Protein AF-A0A402BG51-F1 (afdb_monomer_lite)

Secondary structure (DSSP, 8-state):
--------------------------SS-----------------PPP--------------S-SSPPPTT----HHHHHHHHHHHHHHHHHHHTT-TT----HHHHHHHHHHHHHHHHHTT---HHHHHHHHHHHHHHHHHHTT---TT--HHHHTSHHHHHHHHHHHHHHHHHHGGGS-HHHHHHHHHHHHHHHHHHHHHHHHHSS-TTS--PPSPHHHHHHHHHHHHHHT----

Radius of gyration: 32.81 Å; chains: 1; bounding box: 88×64×92 Å

Organism: NCBI:txid2014873

pLDDT: mean 70.45, std 22.73, range [30.98, 98.0]

Foldseek 3Di:
DDDDDDDDDDDDDDDDDDDDDDPDDDPDDDDDDDDDDDDPDDDDDDDDPDDDPPPPPPPCPPDDPQDQDPVDPDDPLLSLLLLQLLVLLLLLLLLLAPLNPPPLPCLLVLLVVLLVVCVVVVQDDVLSVSSNVVSNVLSVCVVVVHDHSNDDVVQSNHNVSSLVVNLVSLLVLLVSLVVDDPSSLQSSLSSSLSSLVVSLVVSQVRPDDCPPPGDDSDPSSVVSSVSSCVSSVHDDD

Sequence (237 aa):
MQNPNQGRNNNPNQNQWNPPNQYDQDPYRQGAMNNPEQDPYRQGNMPDRSAAPMGNTMQNVPTTRYTVPEGYPFTEQEWQTLLATPLQVSMAMMSVSPSGIIGVIQEAMAVGRSVQALQHQGNVTPMIGQLGQQLTQVIDDFRAGRPSPVGDIRQMMQPDVARNIALSNCQQVTNILAKVSPQDANAYKQFVYTLAYNVAAAGREGGFLGLFGGEQISPPEQNMLSEIASVLRVQRS

Structure (mmCIF, N/CA/C/O backbone):
data_AF-A0A402BG51-F1
#
_entry.id   AF-A0A402BG51-F1
#
loop_
_atom_site.group_PDB
_atom_site.id
_atom_site.type_symbol
_atom_site.label_atom_id
_atom_site.label_alt_id
_atom_site.label_comp_id
_atom_site.label_asym_id
_atom_site.label_entity_id
_atom_site.label_seq_id
_atom_site.pdbx_PDB_ins_code
_atom_site.Cartn_x
_atom_site.Cartn_y
_atom_site.Cartn_z
_atom_site.occupancy
_atom_site.B_iso_or_equiv
_atom_site.auth_seq_id
_atom_site.auth_comp_id
_atom_site.auth_asym_id
_atom_site.auth_atom_id
_atom_site.pdbx_PDB_model_num
ATOM 1 N N . MET A 1 1 ? 67.541 -32.512 -23.038 1.00 43.00 1 MET A N 1
ATOM 2 C CA . MET A 1 1 ? 67.955 -31.173 -22.564 1.00 43.00 1 MET A CA 1
ATOM 3 C C . MET A 1 1 ? 66.791 -30.657 -21.715 1.00 43.00 1 MET A C 1
ATOM 5 O O . MET A 1 1 ? 65.837 -30.165 -22.289 1.00 43.00 1 MET A O 1
ATOM 9 N N . GLN A 1 2 ? 66.592 -31.027 -20.445 1.00 37.16 2 GLN A N 1
ATOM 10 C CA . GLN A 1 2 ? 67.456 -30.995 -19.247 1.00 37.16 2 GLN A CA 1
ATOM 11 C C . GLN A 1 2 ? 67.829 -29.572 -18.771 1.00 37.16 2 GLN A C 1
ATOM 13 O O . GLN A 1 2 ? 68.489 -28.830 -19.488 1.00 37.16 2 GLN A O 1
ATOM 18 N N . ASN A 1 3 ? 67.351 -29.277 -17.550 1.00 45.31 3 ASN A N 1
ATOM 19 C CA . ASN A 1 3 ? 67.636 -28.174 -16.599 1.00 45.31 3 ASN A CA 1
ATOM 20 C C . ASN A 1 3 ? 69.147 -28.146 -16.193 1.00 45.31 3 ASN A C 1
ATOM 22 O O . ASN A 1 3 ? 69.833 -29.081 -16.611 1.00 45.31 3 ASN A O 1
ATOM 26 N N . PRO A 1 4 ? 69.705 -27.222 -15.355 1.00 53.50 4 PRO A N 1
ATOM 27 C CA . PRO A 1 4 ? 69.097 -26.418 -14.268 1.00 53.50 4 PRO A CA 1
ATOM 28 C C . PRO A 1 4 ? 69.489 -24.904 -14.338 1.00 53.50 4 PRO A C 1
ATOM 30 O O . PRO A 1 4 ? 69.773 -24.447 -15.437 1.00 53.50 4 PRO A O 1
ATOM 33 N N . ASN A 1 5 ? 69.530 -24.016 -13.318 1.00 42.94 5 ASN A N 1
ATOM 34 C CA . ASN A 1 5 ? 69.399 -23.996 -11.833 1.00 42.94 5 ASN A CA 1
ATOM 35 C C . ASN A 1 5 ? 68.788 -22.613 -11.435 1.00 42.94 5 ASN A C 1
ATOM 37 O O . ASN A 1 5 ? 69.078 -21.634 -12.112 1.00 42.94 5 ASN A O 1
ATOM 41 N N . GLN A 1 6 ? 67.826 -22.447 -10.513 1.00 42.53 6 GLN A N 1
ATOM 42 C CA . GLN A 1 6 ? 67.813 -22.554 -9.030 1.00 42.53 6 GLN A CA 1
ATOM 43 C C . GLN A 1 6 ? 68.493 -21.430 -8.213 1.00 42.53 6 GLN A C 1
ATOM 45 O O . GLN A 1 6 ? 69.678 -21.157 -8.374 1.00 42.53 6 GLN A O 1
ATOM 50 N N . GLY A 1 7 ? 67.766 -20.954 -7.186 1.00 35.41 7 GLY A N 1
ATOM 51 C CA . GLY A 1 7 ? 68.306 -20.334 -5.964 1.00 35.41 7 GLY 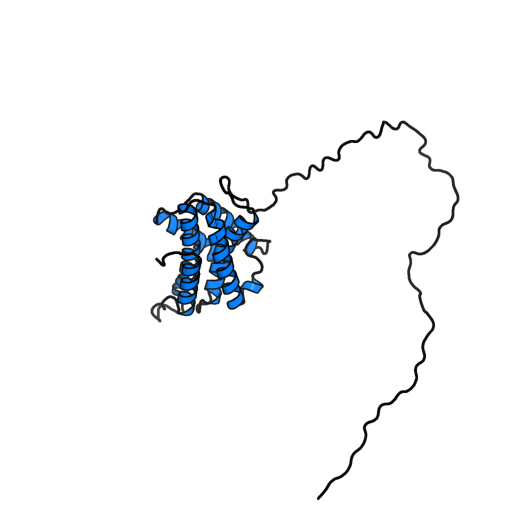A CA 1
ATOM 52 C C . GLY A 1 7 ? 67.816 -18.899 -5.696 1.00 35.41 7 GLY A C 1
ATOM 53 O O . GLY A 1 7 ? 67.885 -18.067 -6.586 1.00 35.41 7 GLY A O 1
ATOM 54 N N . ARG A 1 8 ? 67.341 -18.521 -4.498 1.00 38.25 8 ARG A N 1
ATOM 55 C CA . ARG A 1 8 ? 67.108 -19.275 -3.248 1.00 38.25 8 ARG A CA 1
ATOM 56 C C . ARG A 1 8 ? 65.929 -18.669 -2.467 1.00 38.25 8 ARG A C 1
ATOM 58 O O . ARG A 1 8 ? 65.832 -17.455 -2.343 1.00 38.25 8 ARG A O 1
ATOM 65 N N . ASN A 1 9 ? 65.107 -19.529 -1.870 1.00 42.28 9 ASN A N 1
ATOM 66 C CA . ASN A 1 9 ? 64.341 -19.201 -0.662 1.00 42.28 9 ASN A CA 1
ATOM 67 C C . ASN A 1 9 ? 65.317 -19.109 0.532 1.00 42.28 9 ASN A C 1
ATOM 69 O O . ASN A 1 9 ? 66.320 -19.824 0.508 1.00 42.28 9 ASN A O 1
ATOM 73 N N . ASN A 1 10 ? 65.041 -18.259 1.530 1.00 37.59 10 ASN A N 1
ATOM 74 C CA . ASN A 1 10 ? 65.221 -18.538 2.969 1.00 37.59 10 ASN A CA 1
ATOM 75 C C . ASN A 1 10 ? 65.021 -17.270 3.823 1.00 37.59 10 ASN A C 1
ATOM 77 O O . ASN A 1 10 ? 65.867 -16.381 3.839 1.00 37.59 10 ASN A O 1
ATOM 81 N N . ASN A 1 11 ? 63.953 -17.260 4.621 1.00 44.00 11 ASN A N 1
ATOM 82 C CA . ASN A 1 11 ? 63.872 -16.514 5.879 1.00 44.00 11 ASN A CA 1
ATOM 83 C C . ASN A 1 11 ? 64.205 -17.495 7.018 1.00 44.00 11 ASN A C 1
ATOM 85 O O . ASN A 1 11 ? 63.612 -18.577 7.058 1.00 44.00 11 ASN A O 1
ATOM 89 N N . PRO A 1 12 ? 65.154 -17.165 7.907 1.00 40.69 12 PRO A N 1
ATOM 90 C CA . PRO A 1 12 ? 64.821 -17.291 9.328 1.00 40.69 12 PRO A CA 1
ATOM 91 C C . PRO A 1 12 ? 65.424 -16.189 10.225 1.00 40.69 12 PRO A C 1
ATOM 93 O O . PRO A 1 12 ? 66.598 -15.855 10.110 1.00 40.69 12 PRO A O 1
ATOM 96 N N . ASN A 1 13 ? 64.616 -15.731 11.189 1.00 40.25 13 ASN A N 1
ATOM 97 C CA . ASN A 1 13 ? 64.980 -15.143 12.491 1.00 40.25 13 ASN A CA 1
ATOM 98 C C . ASN A 1 13 ? 66.315 -14.379 12.615 1.00 40.25 13 ASN A C 1
ATOM 100 O O . ASN A 1 13 ? 67.368 -14.985 12.813 1.00 40.25 13 ASN A O 1
ATOM 104 N N . GLN A 1 14 ? 66.228 -13.051 12.764 1.00 44.06 14 GLN A N 1
ATOM 105 C CA . GLN A 1 14 ? 67.203 -12.293 13.556 1.00 44.06 14 GLN A CA 1
ATOM 106 C C . GLN A 1 14 ? 66.515 -11.409 14.611 1.00 44.06 14 GLN A C 1
ATOM 108 O O . GLN A 1 14 ? 66.010 -10.333 14.322 1.00 44.06 14 GLN A O 1
ATOM 113 N N . ASN A 1 15 ? 66.576 -11.922 15.842 1.00 41.19 15 ASN A N 1
ATOM 114 C CA . ASN A 1 15 ? 66.676 -11.234 17.134 1.00 41.19 15 ASN A CA 1
ATOM 115 C C . ASN A 1 15 ? 65.540 -10.313 17.625 1.00 41.19 15 ASN A C 1
ATOM 117 O O . ASN A 1 15 ? 65.330 -9.193 17.173 1.00 41.19 15 ASN A O 1
ATOM 121 N N . GLN A 1 16 ? 64.903 -10.790 18.697 1.00 37.88 16 GLN A N 1
ATOM 122 C CA . GLN A 1 16 ? 64.031 -10.045 19.605 1.00 37.88 16 GLN A CA 1
ATOM 123 C C . GLN A 1 16 ? 64.856 -9.163 20.562 1.00 37.88 16 GLN A C 1
ATOM 125 O O . GLN A 1 16 ? 65.834 -9.648 21.133 1.00 37.88 16 GLN A O 1
ATOM 130 N N . TRP A 1 17 ? 64.405 -7.935 20.839 1.00 32.53 17 TRP A N 1
ATOM 131 C CA . TRP A 1 17 ? 64.682 -7.234 22.105 1.00 32.53 17 TRP A CA 1
ATOM 132 C C . TRP A 1 17 ? 63.627 -6.147 22.378 1.00 32.53 17 TRP A C 1
ATOM 134 O O . TRP A 1 17 ? 63.279 -5.402 21.466 1.00 32.53 17 TRP A O 1
ATOM 144 N N . ASN A 1 18 ? 63.098 -6.075 23.606 1.00 39.97 18 ASN A N 1
ATOM 145 C CA . ASN A 1 18 ? 62.074 -5.115 24.063 1.00 39.97 18 ASN A CA 1
ATOM 146 C C . ASN A 1 18 ? 61.895 -5.245 25.599 1.00 39.97 18 ASN A C 1
ATOM 148 O O . ASN A 1 18 ? 62.019 -6.378 26.073 1.00 39.97 18 ASN A O 1
ATOM 152 N N . PRO A 1 19 ? 61.450 -4.232 26.380 1.00 48.28 19 PRO A N 1
ATOM 153 C CA . PRO A 1 19 ? 61.574 -2.767 26.293 1.00 48.28 19 PRO A CA 1
ATOM 154 C C . PRO A 1 19 ? 62.360 -2.201 27.521 1.00 48.28 19 PRO A C 1
ATOM 156 O O . PRO A 1 19 ? 63.070 -2.951 28.193 1.00 48.28 19 PRO A O 1
ATOM 159 N N . PRO A 1 20 ? 62.233 -0.901 27.871 1.00 33.41 20 PRO A N 1
ATOM 160 C CA . PRO A 1 20 ? 61.284 -0.585 28.955 1.00 33.41 20 PRO A CA 1
ATOM 161 C C . PRO A 1 20 ? 60.383 0.650 28.717 1.00 33.41 20 PRO A C 1
ATOM 163 O O . PRO A 1 20 ? 60.649 1.491 27.866 1.00 33.41 20 PRO A O 1
ATOM 166 N N . ASN A 1 21 ? 59.304 0.717 29.508 1.00 38.47 21 ASN A N 1
ATOM 167 C CA . ASN A 1 21 ? 58.215 1.707 29.514 1.00 38.47 21 ASN A CA 1
ATOM 168 C C . ASN A 1 21 ? 58.576 3.166 29.167 1.00 38.47 21 ASN A C 1
ATOM 170 O O . ASN A 1 21 ? 59.428 3.771 29.813 1.00 38.47 21 ASN A O 1
ATOM 174 N N . GLN A 1 22 ? 57.736 3.777 28.326 1.00 36.66 22 GLN A N 1
ATOM 175 C CA . GLN A 1 22 ? 57.432 5.212 28.366 1.00 36.66 22 GLN A CA 1
ATOM 176 C C . GLN A 1 22 ? 55.912 5.403 28.476 1.00 36.66 22 GLN A C 1
ATOM 178 O O . GLN A 1 22 ? 55.203 5.499 27.478 1.00 36.66 22 GLN A O 1
ATOM 183 N N . TYR A 1 23 ? 55.415 5.427 29.715 1.00 37.84 23 TYR A N 1
ATOM 184 C CA . TYR A 1 23 ? 54.135 6.056 30.037 1.00 37.84 23 TYR A CA 1
ATOM 185 C C . TYR A 1 23 ? 54.437 7.505 30.413 1.00 37.84 23 TYR A C 1
ATOM 187 O O . TYR A 1 23 ? 54.841 7.747 31.544 1.00 37.84 23 TYR A O 1
ATOM 195 N N . ASP A 1 24 ? 54.263 8.442 29.482 1.00 39.12 24 ASP A N 1
ATOM 196 C CA . ASP A 1 24 ? 54.327 9.876 29.787 1.00 39.12 24 ASP A CA 1
ATOM 197 C C . ASP A 1 24 ? 53.504 10.700 28.786 1.00 39.12 24 ASP A C 1
ATOM 199 O O . ASP A 1 24 ? 53.995 11.110 27.731 1.00 39.12 24 ASP A O 1
ATOM 203 N N . GLN A 1 25 ? 52.225 10.903 29.128 1.00 35.47 25 GLN A N 1
ATOM 204 C CA . GLN A 1 25 ? 51.484 12.175 29.038 1.00 35.47 25 GLN A CA 1
ATOM 205 C C . GLN A 1 25 ? 49.994 11.926 29.305 1.00 35.47 25 GLN A C 1
ATOM 207 O O . GLN A 1 25 ? 49.220 11.646 28.394 1.00 35.47 25 GLN A O 1
ATOM 212 N N . ASP A 1 26 ? 49.596 12.049 30.572 1.00 40.84 26 ASP A N 1
ATOM 213 C CA . ASP A 1 26 ? 48.197 11.974 31.003 1.00 40.84 26 ASP A CA 1
ATOM 214 C C . ASP A 1 26 ? 47.926 13.133 31.992 1.00 40.84 26 ASP A C 1
ATOM 216 O O . ASP A 1 26 ? 48.293 13.043 33.167 1.00 40.84 26 ASP A O 1
ATOM 220 N N . PRO A 1 27 ? 47.394 14.287 31.536 1.00 40.78 27 PRO A N 1
ATOM 221 C CA . PRO A 1 27 ? 47.501 15.565 32.257 1.00 40.78 27 PRO A CA 1
ATOM 222 C C . PRO A 1 27 ? 46.519 15.760 33.433 1.00 40.78 27 PRO A C 1
ATOM 224 O O . PRO A 1 27 ? 46.323 16.890 33.879 1.00 40.78 27 PRO A O 1
ATOM 227 N N . TYR A 1 28 ? 45.903 14.693 33.961 1.00 39.12 28 TYR A N 1
ATOM 228 C CA . TYR A 1 28 ? 44.846 14.773 34.988 1.00 39.12 28 TYR A CA 1
ATOM 229 C C . TYR A 1 28 ? 45.061 13.856 36.213 1.00 39.12 28 TYR A C 1
ATOM 231 O O . TYR A 1 28 ? 44.124 13.274 36.762 1.00 39.12 28 TYR A O 1
ATOM 239 N N . ARG A 1 29 ? 46.309 13.753 36.688 1.00 34.34 29 ARG A N 1
ATOM 240 C CA . ARG A 1 29 ? 46.721 13.075 37.937 1.00 34.34 29 ARG A CA 1
ATOM 241 C C . ARG A 1 29 ? 47.992 13.764 38.472 1.00 34.34 29 ARG A C 1
ATOM 243 O O . ARG A 1 29 ? 48.894 13.988 37.684 1.00 34.34 29 ARG A O 1
ATOM 250 N N . GLN A 1 30 ? 48.177 14.125 39.747 1.00 33.81 30 GLN A N 1
ATOM 251 C CA . GLN A 1 30 ? 47.421 13.976 41.008 1.00 33.81 30 GLN A CA 1
ATOM 252 C C . GLN A 1 30 ? 47.647 15.231 41.885 1.00 33.81 30 GLN A C 1
ATOM 254 O O . GLN A 1 30 ? 48.572 15.993 41.621 1.00 33.81 30 GLN A O 1
ATOM 259 N N . GLY A 1 31 ? 46.880 15.421 42.970 1.00 34.19 31 GLY A N 1
ATOM 260 C CA . GLY A 1 31 ? 47.170 16.506 43.923 1.00 34.19 31 GLY A CA 1
ATOM 261 C C . GLY A 1 31 ? 46.145 16.726 45.036 1.00 34.19 31 GLY A C 1
ATOM 262 O O . GLY A 1 31 ? 45.677 17.843 45.216 1.00 34.19 31 GLY A O 1
ATOM 263 N N . ALA A 1 32 ? 45.770 15.685 45.784 1.00 36.81 32 ALA A N 1
ATOM 264 C CA . ALA A 1 32 ? 44.994 15.873 47.012 1.00 36.81 32 ALA A CA 1
ATOM 265 C C . ALA A 1 32 ? 45.937 16.139 48.197 1.00 36.81 32 ALA A C 1
ATOM 267 O O . ALA A 1 32 ? 46.812 15.309 48.424 1.00 36.81 32 ALA A O 1
ATOM 268 N N . MET A 1 33 ? 45.728 17.224 48.962 1.00 33.72 33 MET A N 1
ATOM 269 C CA . MET A 1 33 ? 45.969 17.294 50.420 1.00 33.72 33 MET A CA 1
ATOM 270 C C . MET A 1 33 ? 45.535 18.642 51.039 1.00 33.72 33 MET A C 1
ATOM 272 O O . MET A 1 33 ? 46.104 19.690 50.763 1.00 33.72 33 MET A O 1
ATOM 276 N N . ASN A 1 34 ? 44.520 18.552 51.901 1.00 36.28 34 ASN A N 1
ATOM 277 C CA . ASN A 1 34 ? 44.124 19.399 53.038 1.00 36.28 34 ASN A CA 1
ATOM 278 C C . ASN A 1 34 ? 44.936 20.674 53.380 1.00 36.28 34 ASN A C 1
ATOM 280 O O . ASN A 1 34 ? 46.093 20.578 53.782 1.00 36.28 34 ASN A O 1
ATOM 284 N N . ASN A 1 35 ? 44.238 21.812 53.503 1.00 37.75 35 ASN A N 1
ATOM 285 C CA . ASN A 1 35 ? 44.106 22.525 54.789 1.00 37.75 35 ASN A CA 1
ATOM 286 C C . ASN A 1 35 ? 42.822 23.407 54.792 1.00 37.75 35 ASN A C 1
ATOM 288 O O . ASN A 1 35 ? 42.213 23.548 53.730 1.00 37.75 35 ASN A O 1
ATOM 292 N N . PRO A 1 36 ? 42.340 23.907 55.951 1.00 43.75 36 PRO A N 1
ATOM 293 C CA . PRO A 1 36 ? 40.953 24.353 56.115 1.00 43.75 36 PRO A CA 1
ATOM 294 C C . PRO A 1 36 ? 40.768 25.884 56.087 1.00 43.75 36 PRO A C 1
ATOM 296 O O . PRO A 1 36 ? 41.707 26.636 55.857 1.00 43.75 36 PRO A O 1
ATOM 299 N N . GLU A 1 37 ? 39.540 26.293 56.429 1.00 30.98 37 GLU A N 1
ATOM 300 C CA . GLU A 1 37 ? 39.088 27.645 56.799 1.00 30.98 37 GLU A CA 1
ATOM 301 C C . GLU A 1 37 ? 38.687 28.609 55.664 1.00 30.98 37 GLU A C 1
ATOM 303 O O . GLU A 1 37 ? 39.451 28.911 54.756 1.00 30.98 37 GLU A O 1
ATOM 308 N N . GLN A 1 38 ? 37.489 29.186 55.867 1.00 35.28 38 GLN A N 1
ATOM 309 C CA . GLN A 1 38 ? 36.895 30.386 55.243 1.00 35.28 38 GLN A CA 1
ATOM 310 C C . GLN A 1 38 ? 35.938 30.185 54.050 1.00 35.28 38 GLN A C 1
ATOM 312 O O . GLN A 1 38 ? 36.158 30.699 52.958 1.00 35.28 38 GLN A O 1
ATOM 317 N N . ASP A 1 39 ? 34.784 29.558 54.319 1.00 38.69 39 ASP A N 1
ATOM 318 C CA . ASP A 1 39 ? 33.547 29.785 53.552 1.00 38.69 39 ASP A CA 1
ATOM 319 C C . ASP A 1 39 ? 32.640 30.772 54.335 1.00 38.69 39 ASP A C 1
ATOM 321 O O . ASP A 1 39 ? 32.251 30.465 55.470 1.00 38.69 39 ASP A O 1
ATOM 325 N N . PRO A 1 40 ? 32.351 31.985 53.818 1.00 39.34 40 PRO A N 1
ATOM 326 C CA . PRO A 1 40 ? 31.752 33.069 54.603 1.00 39.34 40 PRO A CA 1
ATOM 327 C C . PRO A 1 40 ? 30.214 33.036 54.737 1.00 39.34 40 PRO A C 1
ATOM 329 O O . PRO A 1 40 ? 29.646 33.961 55.322 1.00 39.34 40 PRO A O 1
ATOM 332 N N . TYR A 1 41 ? 29.512 32.004 54.253 1.00 38.34 41 TYR A N 1
ATOM 333 C CA . TYR A 1 41 ? 28.037 31.964 54.262 1.00 38.34 41 TYR A CA 1
ATOM 334 C C . TYR A 1 41 ? 27.441 31.153 55.422 1.00 38.34 41 TYR A C 1
ATOM 336 O O . TYR A 1 41 ? 26.927 30.042 55.284 1.00 38.34 41 TYR A O 1
ATOM 344 N N . ARG A 1 42 ? 27.481 31.761 56.610 1.00 37.41 42 ARG A N 1
ATOM 345 C CA . ARG A 1 42 ? 26.959 31.202 57.864 1.00 37.41 42 ARG A CA 1
ATOM 346 C C . ARG A 1 42 ? 25.429 31.360 57.999 1.00 37.41 42 ARG A C 1
ATOM 348 O O . ARG A 1 42 ? 24.944 32.474 58.115 1.00 37.41 42 ARG A O 1
ATOM 355 N N . GLN A 1 43 ? 24.738 30.223 58.151 1.00 33.28 43 GLN A N 1
ATOM 356 C CA . GLN A 1 43 ? 23.465 29.998 58.881 1.00 33.28 43 GLN A CA 1
ATOM 357 C C . GLN A 1 43 ? 22.197 30.804 58.506 1.00 33.28 43 GLN A C 1
ATOM 359 O O . GLN A 1 43 ? 22.107 32.007 58.723 1.00 33.28 43 GLN A O 1
ATOM 364 N N . GLY A 1 44 ? 21.122 30.080 58.154 1.00 31.14 44 GLY A N 1
ATOM 365 C CA . GLY A 1 44 ? 19.745 30.597 58.192 1.00 31.14 44 GLY A CA 1
ATOM 366 C C . GLY A 1 44 ? 18.693 29.630 57.628 1.00 31.14 44 GLY A C 1
ATOM 367 O O . GLY A 1 44 ? 18.542 29.549 56.420 1.00 31.14 44 GLY A O 1
ATOM 368 N N . ASN A 1 45 ? 17.961 28.935 58.510 1.00 38.00 45 ASN A N 1
ATOM 369 C CA . ASN A 1 45 ? 16.731 28.151 58.269 1.00 38.00 45 ASN A CA 1
ATOM 370 C C . ASN A 1 45 ? 16.670 27.189 57.057 1.00 38.00 45 ASN A C 1
ATOM 372 O O . ASN A 1 45 ? 16.346 27.580 55.939 1.00 38.00 45 ASN A O 1
ATOM 376 N N . MET A 1 46 ? 16.773 25.883 57.332 1.00 36.91 46 MET A N 1
ATOM 377 C CA . MET A 1 46 ? 16.200 24.843 56.466 1.00 36.91 46 MET A CA 1
ATOM 378 C C . MET A 1 46 ? 14.730 24.592 56.851 1.00 36.91 46 MET A C 1
ATOM 380 O O . MET A 1 46 ? 14.487 24.186 57.989 1.00 36.91 46 MET A O 1
ATOM 384 N N . PRO A 1 47 ? 13.751 24.771 55.947 1.00 39.44 47 PRO A N 1
ATOM 385 C CA . PRO A 1 47 ? 12.470 24.086 56.049 1.00 39.44 47 PRO A CA 1
ATOM 386 C C . PRO A 1 47 ? 12.601 22.621 55.592 1.00 39.44 47 PRO A C 1
ATOM 388 O O . PRO A 1 47 ? 13.495 22.263 54.822 1.00 39.44 47 PRO A O 1
ATOM 391 N N . ASP A 1 48 ? 11.703 21.785 56.106 1.00 38.06 48 ASP A N 1
ATOM 392 C CA . ASP A 1 48 ? 11.671 20.327 55.956 1.00 38.06 48 ASP A CA 1
ATOM 393 C C . ASP A 1 48 ? 11.744 19.828 54.493 1.00 38.06 48 ASP A C 1
ATOM 395 O O . ASP A 1 48 ? 11.080 20.354 53.599 1.00 38.06 48 ASP A O 1
ATOM 399 N N . ARG A 1 49 ? 12.525 18.763 54.251 1.00 39.22 49 ARG A N 1
ATOM 400 C CA . ARG A 1 49 ? 12.608 18.055 52.958 1.00 39.22 49 ARG A CA 1
ATOM 401 C C . ARG A 1 49 ? 11.582 16.916 52.891 1.00 39.22 49 ARG A C 1
ATOM 403 O O . ARG A 1 49 ? 11.922 15.768 52.602 1.00 39.22 49 ARG A O 1
ATOM 410 N N . SER A 1 50 ? 10.309 17.241 53.086 1.00 39.25 50 SER A N 1
ATOM 411 C CA . SER A 1 50 ? 9.193 16.331 52.822 1.00 39.25 50 SER A CA 1
ATOM 412 C C . SER A 1 50 ? 8.771 16.396 51.345 1.00 39.25 50 SER A C 1
ATOM 414 O O . SER A 1 50 ? 8.014 17.258 50.917 1.00 39.25 50 SER A O 1
ATOM 416 N N . ALA A 1 51 ? 9.323 15.463 50.561 1.00 43.59 51 ALA A N 1
ATOM 417 C CA . ALA A 1 51 ? 8.862 14.980 49.251 1.00 43.59 51 ALA A CA 1
ATOM 418 C C . ALA A 1 51 ? 7.928 15.896 48.417 1.00 43.59 51 ALA A C 1
ATOM 420 O O . ALA A 1 51 ? 6.720 15.671 48.340 1.00 43.59 51 ALA A O 1
ATOM 421 N N . ALA A 1 52 ? 8.507 16.825 47.649 1.00 35.81 52 ALA A N 1
ATOM 422 C CA . ALA A 1 52 ? 7.848 17.292 46.430 1.00 35.81 52 ALA A CA 1
ATOM 423 C C . ALA A 1 52 ? 7.909 16.162 45.381 1.00 35.81 52 ALA A C 1
ATOM 425 O O . ALA A 1 52 ? 9.017 15.717 45.057 1.00 35.81 52 ALA A O 1
ATOM 426 N N . PRO A 1 53 ? 6.781 15.677 44.827 1.00 40.59 53 PRO A N 1
ATOM 427 C CA . PRO A 1 53 ? 6.845 14.753 43.709 1.00 40.59 53 PRO A CA 1
ATOM 428 C C . PRO A 1 53 ? 7.443 15.498 42.516 1.00 40.59 53 PRO A C 1
ATOM 430 O O . PRO A 1 53 ? 6.889 16.500 42.060 1.00 40.59 53 PRO A O 1
ATOM 433 N N . MET A 1 54 ? 8.555 14.988 41.981 1.00 37.56 54 MET A N 1
ATOM 434 C CA . MET A 1 54 ? 9.007 15.341 40.636 1.00 37.56 54 MET A CA 1
ATOM 435 C C . MET A 1 54 ? 8.004 14.767 39.635 1.00 37.56 54 MET A C 1
ATOM 437 O O . MET A 1 54 ? 8.226 13.733 39.007 1.00 37.56 54 MET A O 1
ATOM 441 N N . GLY A 1 55 ? 6.864 15.445 39.516 1.00 36.59 55 GLY A N 1
ATOM 442 C CA . GLY A 1 55 ? 5.960 15.287 38.401 1.00 36.59 55 GLY A CA 1
ATOM 443 C C . GLY A 1 55 ? 6.705 15.714 37.150 1.00 36.59 55 GLY A C 1
ATOM 444 O O . GLY A 1 55 ? 6.704 16.896 36.806 1.00 36.59 55 GLY A O 1
ATOM 445 N N . ASN A 1 56 ? 7.328 14.741 36.482 1.00 39.94 56 ASN A N 1
ATOM 446 C CA . ASN A 1 56 ? 7.725 14.846 35.089 1.00 39.94 56 ASN A CA 1
ATOM 447 C C . ASN A 1 56 ? 6.452 15.089 34.276 1.00 39.94 56 ASN A C 1
ATOM 449 O O . ASN A 1 56 ? 5.892 14.189 33.655 1.00 39.94 56 ASN A O 1
ATOM 453 N N . THR A 1 57 ? 6.028 16.349 34.237 1.00 44.06 57 THR A N 1
ATOM 454 C CA . THR A 1 57 ? 5.333 16.903 33.088 1.00 44.06 57 THR A CA 1
ATOM 455 C C . THR A 1 57 ? 6.352 16.972 31.957 1.00 44.06 57 THR A C 1
ATOM 457 O O . THR A 1 57 ? 6.786 18.036 31.521 1.00 44.06 57 THR A O 1
ATOM 460 N N . MET A 1 58 ? 6.705 15.786 31.444 1.00 40.12 58 MET A N 1
ATOM 461 C CA . MET A 1 58 ? 6.894 15.649 30.013 1.00 40.12 58 MET A CA 1
ATOM 462 C C . MET A 1 58 ? 5.612 16.213 29.416 1.00 40.12 58 MET A C 1
ATOM 464 O O . MET A 1 58 ? 4.549 15.598 29.480 1.00 40.12 58 MET A O 1
ATOM 468 N N . GLN A 1 59 ? 5.697 17.453 28.949 1.00 39.06 59 GLN A N 1
ATOM 469 C CA . GLN A 1 59 ? 4.676 18.020 28.094 1.00 39.06 59 GLN A CA 1
ATOM 470 C C . GLN A 1 59 ? 4.475 16.995 26.981 1.00 39.06 59 GLN A C 1
ATOM 472 O O . GLN A 1 59 ? 5.465 16.532 26.408 1.00 39.06 59 GLN A O 1
ATOM 477 N N . ASN A 1 60 ? 3.224 16.606 26.724 1.00 42.19 60 ASN A N 1
ATOM 478 C CA . ASN A 1 60 ? 2.880 15.732 25.608 1.00 42.19 60 ASN A CA 1
ATOM 479 C C . ASN A 1 60 ? 3.206 16.469 24.302 1.00 42.19 60 ASN A C 1
ATOM 481 O O . ASN A 1 60 ? 2.333 17.036 23.648 1.00 42.19 60 ASN A O 1
ATOM 485 N N . VAL A 1 61 ? 4.486 16.465 23.930 1.00 41.97 61 VAL A N 1
ATOM 486 C CA . VAL A 1 61 ? 4.929 16.631 22.555 1.00 41.97 61 VAL A CA 1
ATOM 487 C C . VAL A 1 61 ? 4.253 15.489 21.801 1.00 41.97 61 VAL A C 1
ATOM 489 O O . VAL A 1 61 ? 4.483 14.336 22.181 1.00 41.97 61 VAL A O 1
ATOM 492 N N . PRO A 1 62 ? 3.401 15.762 20.794 1.00 43.25 62 PRO A N 1
ATOM 493 C CA . PRO A 1 62 ? 2.658 14.717 20.104 1.00 43.25 62 PRO A CA 1
ATOM 494 C C . PRO A 1 62 ? 3.618 13.662 19.557 1.00 43.25 62 PRO A C 1
ATOM 496 O O . PRO A 1 62 ? 4.393 13.912 18.630 1.00 43.25 62 PRO A O 1
ATOM 499 N N . THR A 1 63 ? 3.624 12.497 20.200 1.00 45.62 63 THR A N 1
ATOM 500 C CA . THR A 1 63 ? 4.495 11.396 19.813 1.00 45.62 63 THR A CA 1
ATOM 501 C C . THR A 1 63 ? 3.859 10.752 18.587 1.00 45.62 63 THR A C 1
ATOM 503 O O . THR A 1 63 ? 2.700 10.359 18.628 1.00 45.62 63 THR A O 1
ATOM 506 N N . THR A 1 64 ? 4.621 10.695 17.492 1.00 58.19 64 THR A N 1
ATOM 507 C CA . THR A 1 64 ? 4.189 10.413 16.106 1.00 58.19 64 THR A CA 1
ATOM 508 C C . THR A 1 64 ? 3.427 11.546 15.391 1.00 58.19 64 THR A C 1
ATOM 510 O O . THR A 1 64 ? 2.380 12.023 15.813 1.00 58.19 64 THR A O 1
ATOM 513 N N . ARG A 1 65 ? 3.952 11.939 14.216 1.00 74.25 65 ARG A N 1
ATOM 514 C CA . ARG A 1 65 ? 3.297 12.839 13.239 1.00 74.25 65 ARG A CA 1
ATOM 515 C C . ARG A 1 65 ? 2.130 12.178 12.486 1.00 74.25 65 ARG A C 1
ATOM 517 O O . ARG A 1 65 ? 1.476 12.834 11.684 1.00 74.25 65 ARG A O 1
ATOM 524 N N . TYR A 1 66 ? 1.926 10.882 12.706 1.00 88.75 66 TYR A N 1
ATOM 525 C CA . TYR A 1 66 ? 1.021 10.012 11.963 1.00 88.75 66 TYR A CA 1
ATOM 526 C C . TYR A 1 66 ? 0.094 9.328 12.963 1.00 88.75 66 TYR A C 1
ATOM 528 O O . TYR A 1 66 ? 0.396 8.249 13.470 1.00 88.75 66 TYR A O 1
ATOM 536 N N . THR A 1 67 ? -0.995 10.004 13.312 1.00 91.56 67 THR A N 1
ATOM 537 C CA . THR A 1 67 ? -1.892 9.587 14.393 1.00 91.56 67 THR A CA 1
ATOM 538 C C . THR A 1 67 ? -2.923 8.583 13.884 1.00 91.56 67 THR A C 1
ATOM 540 O O . THR A 1 67 ? -3.535 8.803 12.836 1.00 91.56 67 THR A O 1
ATOM 543 N N . VAL A 1 68 ? -3.161 7.503 14.633 1.00 93.50 68 VAL A N 1
ATOM 544 C CA . VAL A 1 68 ? -4.278 6.584 14.357 1.00 93.50 68 VAL A CA 1
ATOM 545 C C . VAL A 1 68 ? -5.590 7.382 14.392 1.00 93.50 68 VAL A C 1
ATOM 547 O O . VAL A 1 68 ? -5.822 8.082 15.379 1.00 93.50 68 VAL A O 1
ATOM 550 N N . PRO A 1 69 ? -6.458 7.323 13.365 1.00 91.50 69 PRO A N 1
ATOM 551 C CA . PRO A 1 69 ? -7.701 8.081 13.396 1.00 91.50 69 PRO A CA 1
ATOM 552 C C . PRO A 1 69 ? -8.667 7.533 14.456 1.00 91.50 69 PRO A C 1
ATOM 554 O O . PRO A 1 69 ? -8.756 6.320 14.660 1.00 91.50 69 PRO A O 1
ATOM 557 N N . GLU A 1 70 ? -9.420 8.418 15.114 1.00 89.81 70 GLU A N 1
ATOM 558 C CA . GLU A 1 70 ? -10.431 8.023 16.104 1.00 89.81 70 GLU A CA 1
ATOM 559 C C . GLU A 1 70 ? -11.470 7.056 15.499 1.00 89.81 70 GLU A C 1
ATOM 561 O O . GLU A 1 70 ? -11.860 7.186 14.338 1.00 89.81 70 GLU A O 1
ATOM 566 N N . GLY A 1 71 ? -11.898 6.056 16.279 1.00 89.44 71 GLY A N 1
ATOM 567 C CA . GLY A 1 71 ? -12.737 4.936 15.809 1.00 89.44 71 GLY A CA 1
ATOM 568 C C . GLY A 1 71 ? -11.954 3.743 15.222 1.00 89.44 71 GLY A C 1
ATOM 569 O O . GLY A 1 71 ? -12.504 2.653 15.098 1.00 89.44 71 GLY A O 1
ATOM 570 N N . TYR A 1 72 ? -10.664 3.947 14.945 1.00 94.44 72 TYR A N 1
ATOM 571 C CA . TYR A 1 72 ? -9.580 3.013 14.607 1.00 94.44 72 TYR A CA 1
ATOM 572 C C . TYR A 1 72 ? -9.127 1.968 15.653 1.00 94.44 72 TYR A C 1
ATOM 574 O O . TYR A 1 72 ? -8.411 2.392 16.558 1.00 94.44 72 TYR A O 1
ATOM 582 N N . PRO A 1 73 ? -9.362 0.637 15.576 1.00 95.50 73 PRO A N 1
ATOM 583 C CA . PRO A 1 73 ? -8.741 -0.322 16.512 1.00 95.50 73 PRO A CA 1
ATOM 584 C C . PRO A 1 73 ? -7.284 -0.701 16.145 1.00 95.50 73 PRO A C 1
ATOM 586 O O . PRO A 1 73 ? -6.862 -1.846 16.335 1.00 95.50 73 PRO A O 1
ATOM 589 N N . PHE A 1 74 ? -6.512 0.236 15.585 1.00 96.31 74 PHE A N 1
ATOM 590 C CA . PHE A 1 74 ? -5.118 0.021 15.173 1.00 96.31 74 PHE A CA 1
ATOM 591 C C . PHE A 1 74 ? -4.128 0.497 16.238 1.00 96.31 74 PHE A C 1
ATOM 593 O O . PHE A 1 74 ? -4.387 1.465 16.950 1.00 96.31 74 PHE A O 1
ATOM 600 N N . THR A 1 75 ? -2.954 -0.133 16.301 1.00 95.81 75 THR A N 1
ATOM 601 C CA . THR A 1 75 ? -1.791 0.476 16.967 1.00 95.81 75 THR A CA 1
ATOM 602 C C . THR A 1 75 ? -1.105 1.496 16.051 1.00 95.81 75 THR A C 1
ATOM 604 O O . THR A 1 75 ? -1.315 1.507 14.836 1.00 95.81 75 THR A O 1
ATOM 607 N N . GLU A 1 76 ? -0.223 2.329 16.610 1.00 93.62 76 GLU A N 1
ATOM 608 C CA . GLU A 1 76 ? 0.600 3.260 15.824 1.00 93.62 76 GLU A CA 1
ATOM 609 C C . GLU A 1 76 ? 1.448 2.537 14.763 1.00 93.62 76 GLU A C 1
ATOM 611 O O . GLU A 1 76 ? 1.552 3.005 13.632 1.00 93.62 76 GLU A O 1
ATOM 616 N N . GLN A 1 77 ? 2.027 1.377 15.094 1.00 93.31 77 GLN A N 1
ATOM 617 C CA . GLN A 1 77 ? 2.857 0.591 14.171 1.00 93.31 77 GLN A CA 1
ATOM 618 C C . GLN A 1 77 ? 2.020 -0.014 13.035 1.00 93.31 77 GLN A C 1
ATOM 620 O O . GLN A 1 77 ? 2.450 -0.042 11.880 1.00 93.31 77 GLN A O 1
ATOM 625 N N . GLU A 1 78 ? 0.802 -0.462 13.339 1.00 96.12 78 GLU A N 1
ATOM 626 C CA . GLU A 1 78 ? -0.138 -0.967 12.338 1.00 96.12 78 GLU A CA 1
ATOM 627 C C . GLU A 1 78 ? -0.594 0.150 11.394 1.00 96.12 78 GLU A C 1
ATOM 629 O O . GLU A 1 78 ? -0.606 -0.036 10.177 1.00 96.12 78 GLU A O 1
ATOM 634 N N . TRP A 1 79 ? -0.883 1.339 11.928 1.00 95.94 79 TRP A N 1
ATOM 635 C CA . TRP A 1 79 ? -1.225 2.512 11.125 1.00 95.94 79 TRP A CA 1
ATOM 636 C C . TRP A 1 79 ? -0.056 2.999 10.259 1.00 95.94 79 TRP A C 1
ATOM 638 O O . TRP A 1 79 ? -0.244 3.282 9.077 1.00 95.94 79 TRP A O 1
ATOM 648 N N . GLN A 1 80 ? 1.172 3.004 10.784 1.00 94.19 80 GLN A N 1
ATOM 649 C CA . GLN A 1 80 ? 2.371 3.278 9.986 1.00 94.19 80 GLN A CA 1
ATOM 650 C C . GLN A 1 80 ? 2.562 2.247 8.864 1.00 94.19 80 GLN A C 1
ATOM 652 O O . GLN A 1 80 ? 2.899 2.626 7.746 1.00 94.19 80 GLN A O 1
ATOM 657 N N . THR A 1 81 ? 2.263 0.968 9.110 1.00 95.44 81 THR A N 1
ATOM 658 C CA . THR A 1 81 ? 2.290 -0.081 8.072 1.00 95.44 81 THR A CA 1
ATOM 659 C C . THR A 1 81 ? 1.231 0.176 6.991 1.00 95.44 81 THR A C 1
ATOM 661 O O . THR A 1 81 ? 1.526 0.082 5.796 1.00 95.44 81 THR A O 1
ATOM 664 N N . LEU A 1 82 ? 0.018 0.583 7.386 1.00 96.62 82 LEU A N 1
ATOM 665 C CA . LEU A 1 82 ? -1.053 0.986 6.467 1.00 96.62 82 LEU A CA 1
ATOM 666 C C . LEU A 1 82 ? -0.700 2.253 5.660 1.00 96.62 82 LEU A C 1
ATOM 668 O O . LEU A 1 82 ? -1.116 2.373 4.508 1.00 96.62 82 LEU A O 1
ATOM 672 N N . LEU A 1 83 ? 0.087 3.174 6.217 1.00 94.12 83 LEU A N 1
ATOM 673 C CA . LEU A 1 83 ? 0.595 4.357 5.514 1.00 94.12 83 LEU A CA 1
ATOM 674 C C . LEU A 1 83 ? 1.772 4.055 4.574 1.00 94.12 83 LEU A C 1
ATOM 676 O O . LEU A 1 83 ? 1.882 4.669 3.517 1.00 94.12 83 LEU A O 1
ATOM 680 N N . ALA A 1 84 ? 2.654 3.124 4.938 1.00 92.25 84 ALA A N 1
ATOM 681 C CA . ALA A 1 84 ? 3.852 2.800 4.166 1.00 92.25 84 ALA A CA 1
ATOM 682 C C . ALA A 1 84 ? 3.552 1.933 2.931 1.00 92.25 84 ALA A C 1
ATOM 684 O O . ALA A 1 84 ? 4.071 2.190 1.841 1.00 92.25 84 ALA A O 1
ATOM 685 N N . THR A 1 85 ? 2.681 0.930 3.094 1.00 94.94 85 THR A N 1
ATOM 686 C CA . THR A 1 85 ? 2.403 -0.101 2.077 1.00 94.94 85 THR A CA 1
ATOM 687 C C . THR A 1 85 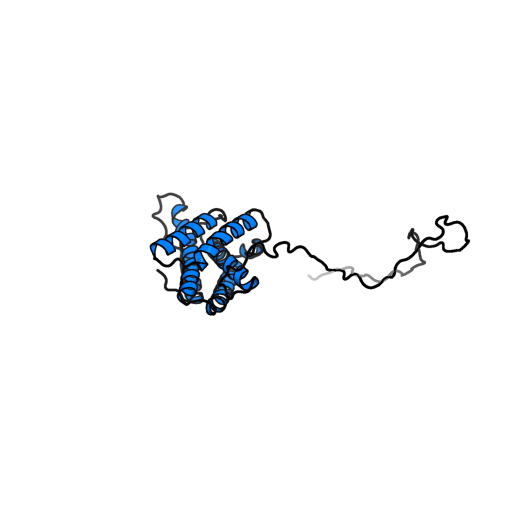? 2.021 0.454 0.693 1.00 94.94 85 THR A C 1
ATOM 689 O O . THR A 1 85 ? 2.586 -0.031 -0.288 1.00 94.94 85 THR A O 1
ATOM 692 N N . PRO A 1 86 ? 1.144 1.473 0.544 1.00 92.44 86 PRO A N 1
ATOM 693 C CA . PRO A 1 86 ? 0.751 1.982 -0.772 1.00 92.44 86 PRO A CA 1
ATOM 694 C C . PRO A 1 86 ? 1.925 2.581 -1.570 1.00 92.44 86 PRO A C 1
ATOM 696 O O . PRO A 1 86 ? 1.996 2.428 -2.791 1.00 92.44 86 PRO A O 1
ATOM 699 N N . LEU A 1 87 ? 2.871 3.230 -0.884 1.00 88.00 87 LEU A N 1
ATOM 700 C CA . LEU A 1 87 ? 4.064 3.825 -1.498 1.00 88.00 87 LEU A CA 1
ATOM 701 C C . LEU A 1 87 ? 5.122 2.763 -1.806 1.00 88.00 87 LEU A C 1
ATOM 703 O O . LEU A 1 87 ? 5.687 2.750 -2.892 1.00 88.00 87 LEU A O 1
ATOM 707 N N . GLN A 1 88 ? 5.329 1.806 -0.904 1.00 90.44 88 GLN A N 1
ATOM 708 C CA . GLN A 1 88 ? 6.264 0.695 -1.123 1.00 90.44 88 GLN A CA 1
ATOM 709 C C . GLN A 1 88 ? 5.826 -0.200 -2.292 1.00 90.44 88 GLN A C 1
ATOM 711 O O . GLN A 1 88 ? 6.656 -0.631 -3.089 1.00 90.44 88 GLN A O 1
ATOM 716 N N . VAL A 1 89 ? 4.516 -0.420 -2.446 1.00 92.25 89 VAL A N 1
ATOM 717 C CA . VAL A 1 89 ? 3.926 -1.077 -3.621 1.00 92.25 89 VAL A CA 1
ATOM 718 C C . VAL A 1 89 ? 4.143 -0.258 -4.898 1.00 92.25 89 VAL A C 1
ATOM 720 O O . VAL A 1 89 ? 4.472 -0.835 -5.933 1.00 92.25 89 VAL A O 1
ATOM 723 N N . SER A 1 90 ? 4.022 1.072 -4.829 1.00 87.12 90 SER A N 1
ATOM 724 C CA . SER A 1 90 ? 4.300 1.964 -5.966 1.00 87.12 90 SER A CA 1
ATOM 725 C C . SER A 1 90 ? 5.767 1.865 -6.408 1.00 87.12 90 SER A C 1
ATOM 727 O O . SER A 1 90 ? 6.036 1.635 -7.585 1.00 87.12 90 SER A O 1
ATOM 729 N N . MET A 1 91 ? 6.716 1.902 -5.466 1.00 84.88 91 MET A N 1
ATOM 730 C CA . MET A 1 91 ? 8.152 1.736 -5.743 1.00 84.88 91 MET A CA 1
ATOM 731 C C . MET A 1 91 ? 8.498 0.351 -6.297 1.00 84.88 91 MET A C 1
ATOM 733 O O . MET A 1 91 ? 9.309 0.241 -7.215 1.00 84.88 91 MET A O 1
ATOM 737 N N . ALA A 1 92 ? 7.867 -0.707 -5.783 1.00 89.81 92 ALA A N 1
ATOM 738 C CA . ALA A 1 92 ? 8.047 -2.060 -6.302 1.00 89.81 92 ALA A CA 1
ATOM 739 C C . ALA A 1 92 ? 7.449 -2.252 -7.707 1.00 89.81 92 ALA A C 1
ATOM 741 O O . ALA A 1 92 ? 7.912 -3.116 -8.446 1.00 89.81 92 ALA A O 1
ATOM 742 N N . MET A 1 93 ? 6.459 -1.443 -8.102 1.00 88.69 93 MET A N 1
ATOM 743 C CA . MET A 1 93 ? 6.012 -1.375 -9.494 1.00 88.69 93 MET A CA 1
ATOM 744 C C . MET A 1 93 ? 7.020 -0.608 -10.362 1.00 88.69 93 MET A C 1
ATOM 746 O O . MET A 1 93 ? 7.421 -1.097 -11.416 1.00 88.69 93 MET A O 1
ATOM 750 N N . MET A 1 94 ? 7.497 0.554 -9.898 1.00 82.12 94 MET A N 1
ATOM 751 C CA . MET A 1 94 ? 8.503 1.366 -10.604 1.00 82.12 94 MET A CA 1
ATOM 752 C C . MET A 1 94 ? 9.800 0.589 -10.874 1.00 82.12 94 MET A C 1
ATOM 754 O O . MET A 1 94 ? 10.405 0.772 -11.926 1.00 82.12 94 MET A O 1
ATOM 758 N N . SER A 1 95 ? 10.217 -0.300 -9.964 1.00 84.38 95 SER A N 1
ATOM 759 C CA . SER A 1 95 ? 11.442 -1.099 -10.113 1.00 84.38 95 SER A CA 1
ATOM 760 C C . SER A 1 95 ? 11.347 -2.222 -11.156 1.00 84.38 95 SER A C 1
ATOM 762 O O . SER A 1 95 ? 12.385 -2.710 -11.604 1.00 84.38 95 SER A O 1
ATOM 764 N N . VAL A 1 96 ? 10.132 -2.604 -11.574 1.00 85.62 96 VAL A N 1
ATOM 765 C CA . VAL A 1 96 ? 9.883 -3.549 -12.680 1.00 85.62 96 VAL A CA 1
ATOM 766 C C . VAL A 1 96 ? 9.370 -2.869 -13.958 1.00 85.62 96 VAL A C 1
ATOM 768 O O . VAL A 1 96 ? 9.239 -3.537 -14.981 1.00 85.62 96 VAL A O 1
ATOM 771 N N . SER A 1 97 ? 9.104 -1.556 -13.918 1.00 77.06 97 SER A N 1
ATOM 772 C CA . SER A 1 97 ? 8.581 -0.770 -15.046 1.00 77.06 97 SER A CA 1
ATOM 773 C C . SER A 1 97 ? 9.684 -0.460 -16.078 1.00 77.06 97 SER A C 1
ATOM 775 O O . SER A 1 97 ? 10.599 0.310 -15.764 1.00 77.06 97 SER A O 1
ATOM 777 N N . PRO A 1 98 ? 9.613 -0.961 -17.331 1.00 62.75 98 PRO A N 1
ATOM 778 C CA . PRO A 1 98 ? 10.656 -0.733 -18.342 1.00 62.75 98 PRO A CA 1
ATOM 779 C C . PRO A 1 98 ? 10.841 0.742 -18.720 1.00 62.75 98 PRO A C 1
ATOM 781 O O . PRO A 1 98 ? 11.935 1.164 -19.085 1.00 62.75 98 PRO A O 1
ATOM 784 N N . SER A 1 99 ? 9.772 1.536 -18.612 1.00 61.81 99 SER A N 1
ATOM 785 C CA . SER A 1 99 ? 9.755 2.971 -18.909 1.00 61.81 99 SER A CA 1
ATOM 786 C C . SER A 1 99 ? 10.435 3.839 -17.844 1.00 61.81 99 SER A C 1
ATOM 788 O O . SER A 1 99 ? 10.517 5.051 -18.030 1.00 61.81 99 SER A O 1
ATOM 790 N N . GLY A 1 100 ? 10.905 3.257 -16.731 1.00 57.47 100 GLY A N 1
ATOM 791 C CA . GLY A 1 100 ? 11.748 3.947 -15.753 1.00 57.47 100 GLY A CA 1
ATOM 792 C C . GLY A 1 100 ? 11.118 5.217 -15.179 1.00 57.47 100 GLY A C 1
ATOM 793 O O . GLY A 1 100 ? 11.748 6.275 -15.194 1.00 57.47 100 GLY A O 1
ATOM 794 N N . ILE A 1 101 ? 9.878 5.136 -14.679 1.00 54.38 101 ILE A N 1
ATOM 795 C CA . ILE A 1 101 ? 9.227 6.275 -14.015 1.00 54.38 101 ILE A CA 1
ATOM 796 C C . ILE A 1 101 ? 10.005 6.607 -12.737 1.00 54.38 101 ILE A C 1
ATOM 798 O O . ILE A 1 101 ? 9.790 6.009 -11.687 1.00 54.38 101 ILE A O 1
ATOM 802 N N . ILE A 1 102 ? 10.902 7.587 -12.806 1.00 54.00 102 ILE A N 1
ATOM 803 C CA . ILE A 1 102 ? 11.586 8.147 -11.638 1.00 54.00 102 ILE A CA 1
ATOM 804 C C . ILE A 1 102 ? 10.745 9.325 -11.144 1.00 54.00 102 ILE A C 1
ATOM 806 O O . ILE A 1 102 ? 10.829 10.429 -11.680 1.00 54.00 102 ILE A O 1
ATOM 810 N N . GLY A 1 103 ? 9.893 9.099 -10.137 1.00 54.44 103 GLY A N 1
ATOM 811 C CA . GLY A 1 103 ? 8.942 10.137 -9.742 1.00 54.44 103 GLY A CA 1
ATOM 812 C C . GLY A 1 103 ? 8.115 9.904 -8.482 1.00 54.44 103 GLY A C 1
ATOM 813 O O . GLY A 1 103 ? 6.897 9.802 -8.571 1.00 54.44 103 GLY A O 1
ATOM 814 N N . VAL A 1 104 ? 8.732 10.081 -7.309 1.00 52.41 104 VAL A N 1
ATOM 815 C CA . VAL A 1 104 ? 8.054 10.387 -6.019 1.00 52.41 104 VAL A CA 1
ATOM 816 C C . VAL A 1 104 ? 7.090 11.593 -6.138 1.00 52.41 104 VAL A C 1
ATOM 818 O O . VAL A 1 104 ? 6.173 11.819 -5.346 1.00 52.41 104 VAL A O 1
ATOM 821 N N . ILE A 1 105 ? 7.288 12.426 -7.162 1.00 47.38 105 ILE A N 1
ATOM 822 C CA . ILE A 1 105 ? 6.414 13.551 -7.507 1.00 47.38 105 ILE A CA 1
ATOM 823 C C . ILE A 1 105 ? 5.078 13.070 -8.107 1.00 47.38 105 ILE A C 1
ATOM 825 O O . ILE A 1 105 ? 4.039 13.656 -7.805 1.00 47.38 105 ILE A O 1
ATOM 829 N N . GLN A 1 106 ? 5.068 11.977 -8.880 1.00 56.12 106 GLN A N 1
ATOM 830 C CA . GLN A 1 106 ? 3.833 11.408 -9.432 1.00 56.12 106 GLN A CA 1
ATOM 831 C C . GLN A 1 106 ? 2.989 10.696 -8.367 1.00 56.12 106 GLN A C 1
ATOM 833 O O . GLN A 1 106 ? 1.765 10.695 -8.483 1.00 56.12 106 GLN A O 1
ATOM 838 N N . GLU A 1 107 ? 3.605 10.154 -7.312 1.00 59.03 107 GLU A N 1
ATOM 839 C CA . GLU A 1 107 ? 2.917 9.391 -6.259 1.00 59.03 107 GLU A CA 1
ATOM 840 C C . GLU A 1 107 ? 1.808 10.199 -5.566 1.00 59.03 107 GLU A C 1
ATOM 842 O O . GLU A 1 107 ? 0.708 9.687 -5.388 1.00 59.03 107 GLU A O 1
ATOM 847 N N . ALA A 1 108 ? 2.014 11.488 -5.269 1.00 55.62 108 ALA A N 1
ATOM 848 C CA . ALA A 1 108 ? 0.963 12.324 -4.667 1.00 55.62 108 ALA A CA 1
ATOM 849 C C . ALA A 1 108 ? -0.242 12.530 -5.608 1.00 55.62 108 ALA A C 1
ATOM 851 O O . ALA A 1 108 ? -1.394 12.494 -5.171 1.00 55.62 108 ALA A O 1
ATOM 852 N N . MET A 1 109 ? 0.003 12.681 -6.916 1.00 58.06 109 MET A N 1
ATOM 853 C CA . MET A 1 109 ? -1.070 12.728 -7.918 1.00 58.06 109 MET A CA 1
ATOM 854 C C . MET A 1 109 ? -1.728 11.357 -8.112 1.00 58.06 109 MET A C 1
ATOM 856 O O . MET A 1 109 ? -2.934 11.283 -8.334 1.00 58.06 109 MET A O 1
ATOM 860 N N . ALA A 1 110 ? -0.975 10.260 -8.002 1.00 64.69 110 ALA A N 1
ATOM 861 C CA . ALA A 1 110 ? -1.514 8.905 -8.025 1.00 64.69 110 ALA A CA 1
ATOM 862 C C . ALA A 1 110 ? -2.403 8.630 -6.799 1.00 64.69 110 ALA A C 1
ATOM 864 O O . ALA A 1 110 ? -3.479 8.061 -6.963 1.00 64.69 110 ALA A O 1
ATOM 865 N N . VAL A 1 111 ? -2.025 9.101 -5.606 1.00 67.69 111 VAL A N 1
ATOM 866 C CA . VAL A 1 111 ? -2.842 9.041 -4.381 1.00 67.69 111 VAL A CA 1
ATOM 867 C C . VAL A 1 111 ? -4.138 9.825 -4.564 1.00 67.69 111 VAL A C 1
ATOM 869 O O . VAL A 1 111 ? -5.211 9.250 -4.387 1.00 67.69 111 VAL A O 1
ATOM 872 N N . GLY A 1 112 ? -4.063 11.084 -5.012 1.00 67.19 112 GLY A N 1
ATOM 873 C CA . GLY A 1 112 ? -5.249 11.898 -5.299 1.00 67.19 112 GLY A CA 1
ATOM 874 C C . GLY A 1 112 ? -6.190 11.238 -6.315 1.00 67.19 112 GLY A C 1
ATOM 875 O O . GLY A 1 112 ? -7.380 11.083 -6.042 1.00 67.19 112 GLY A O 1
ATOM 876 N N . ARG A 1 113 ? -5.651 10.758 -7.447 1.00 68.00 113 ARG A N 1
ATOM 877 C CA . ARG A 1 113 ? -6.421 10.032 -8.475 1.00 68.00 113 ARG A CA 1
ATOM 878 C C . ARG A 1 113 ? -7.011 8.717 -7.965 1.00 68.00 113 ARG A C 1
ATOM 880 O O . ARG A 1 113 ? -8.123 8.382 -8.350 1.00 68.00 113 ARG A O 1
ATOM 887 N N . SER A 1 114 ? -6.318 7.987 -7.091 1.00 68.56 114 SER A N 1
ATOM 888 C CA . SER A 1 114 ? -6.804 6.703 -6.559 1.00 68.56 114 SER A CA 1
ATOM 889 C C . SER A 1 114 ? -7.905 6.898 -5.513 1.00 68.56 114 SER A C 1
ATOM 891 O O . SER A 1 114 ? -8.890 6.165 -5.527 1.00 68.56 114 SER A O 1
ATOM 893 N N . VAL A 1 115 ? -7.812 7.936 -4.669 1.00 70.56 115 VAL A N 1
ATOM 894 C CA . VAL A 1 115 ? -8.933 8.356 -3.809 1.00 70.56 115 VAL A CA 1
ATOM 895 C C . VAL A 1 115 ? -10.123 8.787 -4.671 1.00 70.56 115 VAL A C 1
ATOM 897 O O . VAL A 1 115 ? -11.236 8.325 -4.439 1.00 70.56 115 VAL A O 1
ATOM 900 N N . GLN A 1 116 ? -9.904 9.604 -5.706 1.00 71.19 116 GLN A N 1
ATOM 901 C CA . GLN A 1 116 ? -10.965 10.040 -6.620 1.00 71.19 116 GLN A CA 1
ATOM 902 C C . GLN A 1 116 ? -11.614 8.865 -7.381 1.00 71.19 116 GLN A C 1
ATOM 904 O O . GLN A 1 116 ? -12.834 8.824 -7.521 1.00 71.19 116 GLN A O 1
ATOM 909 N N . ALA A 1 117 ? -10.834 7.880 -7.833 1.00 69.62 117 ALA A N 1
ATOM 910 C CA . ALA A 1 117 ? -11.352 6.672 -8.475 1.00 69.62 117 ALA A CA 1
ATOM 911 C C . ALA A 1 117 ? -12.278 5.885 -7.531 1.00 69.62 117 ALA A C 1
ATOM 913 O O . ALA A 1 117 ? -13.369 5.486 -7.934 1.00 69.62 117 ALA A O 1
ATOM 914 N N . LEU A 1 118 ? -11.901 5.744 -6.256 1.00 67.75 118 LEU A N 1
ATOM 915 C CA . LEU A 1 118 ? -12.763 5.134 -5.241 1.00 67.75 118 LEU A CA 1
ATOM 916 C C . LEU A 1 118 ? -14.020 5.969 -4.951 1.00 67.75 118 LEU A C 1
ATOM 918 O O . LEU A 1 118 ? -15.065 5.384 -4.674 1.00 67.75 118 LEU A O 1
ATOM 922 N N . GLN A 1 119 ? -13.962 7.306 -5.039 1.00 70.25 119 GLN A N 1
ATOM 923 C CA . GLN A 1 119 ? -15.152 8.164 -4.907 1.00 70.25 119 GLN A CA 1
ATOM 924 C C . GLN A 1 119 ? -16.143 7.892 -6.042 1.00 70.25 119 GLN A C 1
ATOM 926 O O . GLN A 1 119 ? -17.323 7.670 -5.779 1.00 70.25 119 GLN A O 1
ATOM 931 N N . HIS A 1 120 ? -15.661 7.826 -7.288 1.00 69.75 120 HIS A N 1
ATOM 932 C CA . HIS A 1 120 ? -16.487 7.497 -8.459 1.00 69.75 120 HIS A CA 1
ATOM 933 C C . HIS A 1 120 ? -17.064 6.076 -8.413 1.00 69.75 120 HIS A C 1
ATOM 935 O O . HIS A 1 120 ? -18.147 5.839 -8.938 1.00 69.75 120 HIS A O 1
ATOM 941 N N . GLN A 1 121 ? -16.381 5.139 -7.749 1.00 65.44 121 GLN A N 1
ATOM 942 C CA . GLN A 1 121 ? -16.884 3.783 -7.493 1.00 65.44 121 GLN A CA 1
ATOM 943 C C . GLN A 1 121 ? -17.832 3.686 -6.278 1.00 65.44 121 GLN A C 1
ATOM 945 O O . GLN A 1 121 ? -18.320 2.598 -5.983 1.00 65.44 121 GLN A O 1
ATOM 950 N N . GLY A 1 122 ? -18.074 4.778 -5.540 1.00 64.19 122 GLY A N 1
ATOM 951 C CA . GLY A 1 122 ? -18.878 4.772 -4.308 1.00 64.19 122 GLY A CA 1
ATOM 952 C C . GLY A 1 122 ? -18.213 4.083 -3.104 1.00 64.19 122 GLY A C 1
ATOM 953 O O . GLY A 1 122 ? -18.880 3.806 -2.111 1.00 64.19 122 GLY A O 1
ATOM 954 N N . ASN A 1 123 ? -16.905 3.814 -3.176 1.00 66.94 123 ASN A N 1
ATOM 955 C CA . ASN A 1 123 ? -16.156 2.961 -2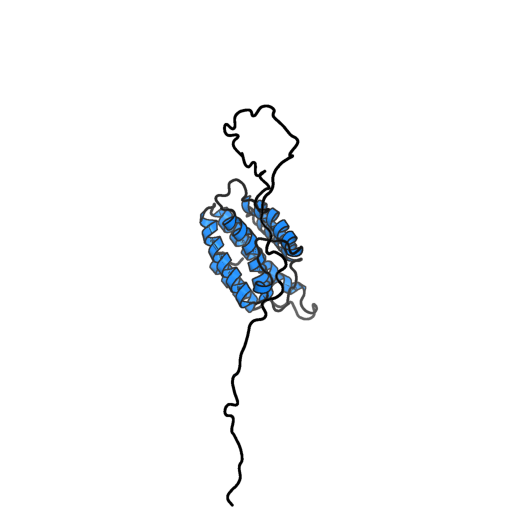.247 1.00 66.94 123 ASN A CA 1
ATOM 956 C C . ASN A 1 123 ? -15.249 3.725 -1.260 1.00 66.94 123 ASN A C 1
ATOM 958 O O . ASN A 1 123 ? -14.469 3.096 -0.544 1.00 66.94 123 ASN A O 1
ATOM 962 N N . VAL A 1 124 ? -15.311 5.061 -1.186 1.00 74.50 124 VAL A N 1
ATOM 963 C CA . VAL A 1 124 ? -14.558 5.807 -0.157 1.00 74.50 124 VAL A CA 1
ATOM 964 C C . VAL A 1 124 ? -15.240 5.696 1.199 1.00 74.50 124 VAL A C 1
ATOM 966 O O . VAL A 1 124 ? -16.325 6.232 1.418 1.00 74.50 124 VAL A O 1
ATOM 969 N N . THR A 1 125 ? -14.548 5.045 2.129 1.00 85.81 125 THR A N 1
ATOM 970 C CA . THR A 1 125 ? -14.882 5.050 3.554 1.00 85.81 125 THR A CA 1
ATOM 971 C C . THR A 1 125 ? -14.133 6.173 4.288 1.00 85.81 125 THR A C 1
ATOM 973 O O . THR A 1 125 ? -13.145 6.703 3.758 1.00 85.81 125 THR A O 1
ATOM 976 N N . PRO A 1 126 ? -14.539 6.545 5.519 1.00 89.19 126 PRO A N 1
ATOM 977 C CA . PRO A 1 126 ? -13.822 7.548 6.310 1.00 89.19 126 PRO A CA 1
ATOM 978 C C . PRO A 1 126 ? -12.342 7.193 6.527 1.00 89.19 126 PRO A C 1
ATOM 980 O O . PRO A 1 126 ? -11.494 8.086 6.467 1.00 89.19 126 PRO A O 1
ATOM 983 N N . MET A 1 127 ? -12.021 5.897 6.665 1.00 91.50 127 MET A N 1
ATOM 984 C CA . MET A 1 127 ? -10.650 5.392 6.793 1.00 91.50 127 MET A CA 1
ATOM 985 C C . MET A 1 127 ? -9.774 5.821 5.610 1.00 91.50 127 MET A C 1
ATOM 987 O O . MET A 1 127 ? -8.659 6.294 5.812 1.00 91.50 127 MET A O 1
ATOM 991 N N . ILE A 1 128 ? -10.281 5.704 4.377 1.00 90.25 128 ILE A N 1
ATOM 992 C CA . ILE A 1 128 ? -9.551 6.088 3.157 1.00 90.25 128 ILE A CA 1
ATOM 993 C C . ILE A 1 128 ? -9.361 7.602 3.068 1.00 90.25 128 ILE A C 1
ATOM 995 O O . ILE A 1 128 ? -8.290 8.061 2.670 1.00 90.25 128 ILE A O 1
ATOM 999 N N . GLY A 1 129 ? -10.359 8.384 3.488 1.00 86.25 129 GLY A N 1
ATOM 1000 C CA . GLY A 1 129 ? -10.236 9.841 3.569 1.00 86.25 129 GLY A CA 1
ATOM 1001 C C . GLY A 1 129 ? -9.119 10.279 4.524 1.00 86.25 129 GLY A C 1
ATOM 1002 O O . GLY A 1 129 ? -8.261 11.079 4.152 1.00 86.25 129 GLY A O 1
ATOM 1003 N N . GLN A 1 130 ? -9.089 9.709 5.731 1.00 89.12 130 GLN A N 1
ATOM 1004 C CA . GLN A 1 130 ? -8.082 10.014 6.756 1.00 89.12 130 GLN A CA 1
ATOM 1005 C C . GLN A 1 130 ? -6.687 9.477 6.387 1.00 89.12 130 GLN A C 1
ATOM 1007 O O . GLN A 1 130 ? -5.687 10.168 6.597 1.00 89.12 130 GLN A O 1
ATOM 1012 N N . LEU A 1 131 ? -6.614 8.291 5.769 1.00 91.38 131 LEU A N 1
ATOM 1013 C CA . LEU A 1 131 ? -5.377 7.739 5.213 1.00 91.38 131 LEU A CA 1
ATOM 1014 C C . LEU A 1 131 ? -4.793 8.679 4.149 1.00 91.38 131 LEU A C 1
ATOM 1016 O O . LEU A 1 131 ? -3.622 9.030 4.234 1.00 91.38 131 LEU A O 1
ATOM 1020 N N . GLY A 1 132 ? -5.596 9.124 3.176 1.00 86.69 132 GLY A N 1
ATOM 1021 C CA . GLY A 1 132 ? -5.138 9.984 2.077 1.00 86.69 132 GLY A CA 1
ATOM 1022 C C . GLY A 1 132 ? -4.595 11.343 2.538 1.00 86.69 132 GLY A C 1
ATOM 1023 O O . GLY A 1 132 ? -3.597 11.827 1.996 1.00 86.69 132 GLY A O 1
ATOM 1024 N N . GLN A 1 133 ? -5.197 11.929 3.579 1.00 85.31 133 GLN A N 1
ATOM 1025 C CA . GLN A 1 133 ? -4.693 13.152 4.216 1.00 85.31 133 GLN A CA 1
ATOM 1026 C C . GLN A 1 133 ? -3.283 12.943 4.785 1.00 85.31 133 GLN A C 1
ATOM 1028 O O . GLN A 1 133 ? -2.359 13.677 4.435 1.00 85.31 133 GLN A O 1
ATOM 1033 N N . GLN A 1 134 ? -3.089 11.906 5.605 1.00 90.56 134 GLN A N 1
ATOM 1034 C CA . GLN A 1 134 ? -1.781 11.617 6.203 1.00 90.56 134 GLN A CA 1
ATOM 1035 C C . GLN A 1 134 ? -0.753 11.132 5.176 1.00 90.56 134 GLN A C 1
ATOM 1037 O O . GLN A 1 134 ? 0.423 11.469 5.287 1.00 90.56 134 GLN A O 1
ATOM 1042 N N . LEU A 1 135 ? -1.176 10.404 4.141 1.00 87.81 135 LEU A N 1
ATOM 1043 C CA . LEU A 1 135 ? -0.297 9.908 3.082 1.00 87.81 135 LEU A CA 1
ATOM 1044 C C . LEU A 1 135 ? 0.337 11.050 2.274 1.00 87.81 135 LEU A C 1
ATOM 1046 O O . LEU A 1 135 ? 1.493 10.947 1.876 1.00 87.81 135 LEU A O 1
ATOM 1050 N N . THR A 1 136 ? -0.367 12.175 2.111 1.00 83.69 136 THR A N 1
ATOM 1051 C CA . THR A 1 136 ? 0.219 13.402 1.541 1.00 83.69 136 THR A CA 1
ATOM 1052 C C . THR A 1 136 ? 1.402 13.884 2.388 1.00 83.69 136 THR A C 1
ATOM 1054 O O . THR A 1 136 ? 2.481 14.145 1.860 1.00 83.69 136 THR A O 1
ATOM 1057 N N . GLN A 1 137 ? 1.245 13.905 3.716 1.00 86.06 137 GLN A N 1
ATOM 1058 C CA . GLN A 1 137 ? 2.316 14.299 4.631 1.00 86.06 137 GLN A CA 1
ATOM 1059 C C . GLN A 1 137 ? 3.456 13.270 4.709 1.00 86.06 137 GLN A C 1
ATOM 1061 O O . GLN A 1 137 ? 4.612 13.676 4.821 1.00 86.06 137 GLN A O 1
ATOM 1066 N N . VAL A 1 138 ? 3.168 11.967 4.580 1.00 87.00 138 VAL A N 1
ATOM 1067 C CA . VAL A 1 138 ? 4.198 10.919 4.431 1.00 87.00 138 VAL A CA 1
ATOM 1068 C C . VAL A 1 138 ? 5.088 11.219 3.227 1.00 87.00 138 VAL A C 1
ATOM 1070 O O . VAL A 1 138 ? 6.311 11.212 3.356 1.00 87.00 138 VAL A O 1
ATOM 1073 N N . ILE A 1 139 ? 4.480 11.520 2.075 1.00 82.94 139 ILE A N 1
ATOM 1074 C CA . ILE A 1 139 ? 5.199 11.830 0.835 1.00 82.94 139 ILE A CA 1
ATOM 1075 C C . ILE A 1 139 ? 6.044 13.105 0.996 1.00 82.94 139 ILE A C 1
ATOM 1077 O O . ILE A 1 139 ? 7.190 13.138 0.550 1.00 82.94 139 ILE A O 1
ATOM 1081 N N . ASP A 1 140 ? 5.528 14.146 1.650 1.00 83.56 140 ASP A N 1
ATOM 1082 C CA . ASP A 1 140 ? 6.265 15.403 1.833 1.00 83.56 140 ASP A CA 1
ATOM 1083 C C . ASP A 1 140 ? 7.391 15.310 2.877 1.00 83.56 140 ASP A C 1
ATOM 1085 O O . ASP A 1 140 ? 8.442 15.934 2.702 1.00 83.56 140 ASP A O 1
ATOM 1089 N N . ASP A 1 141 ? 7.228 14.514 3.939 1.00 85.62 141 ASP A N 1
ATOM 1090 C CA . ASP A 1 141 ? 8.321 14.173 4.859 1.00 85.62 141 ASP A CA 1
ATOM 1091 C C . ASP A 1 141 ? 9.410 13.370 4.138 1.00 85.62 141 ASP A C 1
ATOM 1093 O O . ASP A 1 141 ? 10.587 13.726 4.215 1.00 85.62 141 ASP A O 1
ATOM 1097 N N . PHE A 1 142 ? 9.013 12.362 3.365 1.00 80.81 142 PHE A N 1
ATOM 1098 C CA . PHE A 1 142 ? 9.899 11.519 2.569 1.00 80.81 142 PHE A CA 1
ATOM 1099 C C . PHE A 1 142 ? 10.701 12.317 1.523 1.00 80.81 142 PHE A C 1
ATOM 1101 O O . PHE A 1 142 ? 11.929 12.219 1.481 1.00 80.81 142 PHE A O 1
ATOM 1108 N N . ARG A 1 143 ? 10.048 13.195 0.744 1.00 78.12 143 ARG A N 1
ATOM 1109 C CA . ARG A 1 143 ? 10.707 14.110 -0.217 1.00 78.12 143 ARG A CA 1
ATOM 1110 C C . ARG A 1 143 ? 11.718 15.044 0.441 1.00 78.12 143 ARG A C 1
ATOM 1112 O O . ARG A 1 143 ? 12.731 15.378 -0.166 1.00 78.12 143 ARG A O 1
ATOM 1119 N N . ALA A 1 144 ? 11.443 15.475 1.668 1.00 83.31 144 ALA A N 1
ATOM 1120 C CA . ALA A 1 144 ? 12.324 16.346 2.436 1.00 83.31 144 ALA A CA 1
ATOM 1121 C C . ALA A 1 144 ? 13.434 15.590 3.194 1.00 83.31 144 ALA A C 1
ATOM 1123 O O . ALA A 1 144 ? 14.127 16.200 4.009 1.00 83.31 144 ALA A O 1
ATOM 1124 N N . GLY A 1 145 ? 13.585 14.276 2.982 1.00 79.69 145 GLY A N 1
ATOM 1125 C CA . GLY A 1 145 ? 14.563 13.444 3.689 1.00 79.69 145 GLY A CA 1
ATOM 1126 C C . GLY A 1 145 ? 14.290 13.305 5.191 1.00 79.69 145 GLY A C 1
ATOM 1127 O O . GLY A 1 145 ? 15.199 12.981 5.954 1.00 79.69 145 GLY A O 1
ATOM 1128 N N . ARG A 1 146 ? 13.059 13.586 5.637 1.00 85.25 146 ARG A N 1
ATOM 1129 C CA . ARG A 1 146 ? 12.638 13.457 7.038 1.00 85.25 146 ARG A CA 1
ATOM 1130 C C . ARG A 1 146 ? 12.188 12.014 7.320 1.00 85.25 146 ARG A C 1
ATOM 1132 O O . ARG A 1 146 ? 11.740 11.327 6.400 1.00 85.25 146 ARG A O 1
ATOM 1139 N N . PRO A 1 147 ? 12.268 11.541 8.579 1.00 85.75 147 PRO A N 1
ATOM 1140 C CA . PRO A 1 147 ? 11.748 10.228 8.950 1.00 85.75 147 PRO A CA 1
ATOM 1141 C C . PRO A 1 147 ? 10.272 10.075 8.562 1.00 85.75 147 PRO A C 1
ATOM 1143 O O . PRO A 1 147 ? 9.441 10.912 8.916 1.00 85.75 147 PRO A O 1
ATOM 1146 N N . SER A 1 148 ? 9.951 8.997 7.850 1.00 87.50 148 SER A N 1
ATOM 1147 C CA . SER A 1 148 ? 8.596 8.658 7.409 1.00 87.50 148 SER A CA 1
ATOM 1148 C C . SER A 1 148 ? 8.367 7.140 7.518 1.00 87.50 148 SER A C 1
ATOM 1150 O O . SER A 1 148 ? 9.348 6.390 7.560 1.00 87.50 148 SER A O 1
ATOM 1152 N N . PRO A 1 149 ? 7.108 6.658 7.529 1.00 87.44 149 PRO A N 1
ATOM 1153 C CA . PRO A 1 149 ? 6.793 5.228 7.613 1.00 87.44 149 PRO A CA 1
ATOM 1154 C C . PRO A 1 149 ? 7.365 4.372 6.471 1.00 87.44 149 PRO A C 1
ATOM 1156 O O . PRO A 1 149 ? 7.458 3.156 6.602 1.00 87.44 149 PRO A O 1
ATOM 1159 N N . VAL A 1 150 ? 7.745 4.989 5.347 1.00 82.62 150 VAL A N 1
ATOM 1160 C CA . VAL A 1 150 ? 8.180 4.291 4.127 1.00 82.62 150 VAL A CA 1
ATOM 1161 C C . VAL A 1 150 ? 9.519 3.566 4.310 1.00 82.62 150 VAL A C 1
ATOM 1163 O O . VAL A 1 150 ? 9.713 2.512 3.709 1.00 82.62 150 VAL A O 1
ATOM 1166 N N . GLY A 1 151 ? 10.416 4.070 5.164 1.00 78.44 151 GLY A N 1
ATOM 1167 C CA . GLY A 1 151 ? 11.749 3.496 5.391 1.00 78.44 151 GLY A CA 1
ATOM 1168 C C . GLY A 1 151 ? 12.835 4.020 4.436 1.00 78.44 151 GLY A C 1
ATOM 1169 O O . GLY A 1 151 ? 12.710 5.105 3.869 1.00 78.44 151 GLY A O 1
ATOM 1170 N N . ASP A 1 152 ? 13.938 3.273 4.297 1.00 75.44 152 ASP A N 1
ATOM 1171 C CA . ASP A 1 152 ? 15.106 3.682 3.499 1.00 75.44 152 ASP A CA 1
ATOM 1172 C C . ASP A 1 152 ? 14.944 3.351 2.004 1.00 75.44 152 ASP A C 1
ATOM 1174 O O . ASP A 1 152 ? 14.966 2.188 1.591 1.00 75.44 152 ASP A O 1
ATOM 1178 N N . ILE A 1 153 ? 14.879 4.407 1.189 1.00 68.50 153 ILE A N 1
ATOM 1179 C CA . ILE A 1 153 ? 14.813 4.372 -0.281 1.00 68.50 153 ILE A CA 1
ATOM 1180 C C . ILE A 1 153 ? 15.897 3.475 -0.882 1.00 68.50 153 ILE A C 1
ATOM 1182 O O . ILE A 1 153 ? 15.631 2.748 -1.835 1.00 68.50 153 ILE A O 1
ATOM 1186 N N . ARG A 1 154 ? 17.120 3.495 -0.337 1.00 69.31 154 ARG A N 1
ATOM 1187 C CA . ARG A 1 154 ? 18.275 2.787 -0.919 1.00 69.31 154 ARG A CA 1
ATOM 1188 C C . ARG A 1 154 ? 18.067 1.277 -0.969 1.00 69.31 154 ARG A C 1
ATOM 1190 O O . ARG A 1 154 ? 18.573 0.617 -1.872 1.00 69.31 154 ARG A O 1
ATOM 1197 N N . GLN A 1 155 ? 17.302 0.734 -0.023 1.00 69.62 155 GLN A N 1
ATOM 1198 C CA . GLN A 1 155 ? 16.929 -0.679 -0.010 1.00 69.62 155 GLN A CA 1
ATOM 1199 C C . GLN A 1 155 ? 15.904 -0.980 -1.114 1.00 69.62 155 GLN A C 1
ATOM 1201 O O . GLN A 1 155 ? 15.984 -2.016 -1.764 1.00 69.62 155 GLN A O 1
ATOM 1206 N N . MET A 1 156 ? 15.003 -0.036 -1.397 1.00 68.38 156 MET A N 1
ATOM 1207 C CA . MET A 1 156 ? 13.939 -0.153 -2.405 1.00 68.38 156 MET A CA 1
ATOM 1208 C C . MET A 1 156 ? 14.394 0.171 -3.837 1.00 68.38 156 MET A C 1
ATOM 1210 O O . MET A 1 156 ? 13.643 -0.046 -4.781 1.00 68.38 156 MET A O 1
ATOM 1214 N N . MET A 1 157 ? 15.636 0.627 -4.031 1.00 68.75 157 MET A N 1
ATOM 1215 C CA . MET A 1 157 ? 16.246 0.736 -5.365 1.00 68.75 157 MET A CA 1
ATOM 1216 C C . MET A 1 157 ? 16.653 -0.626 -5.957 1.00 68.75 157 MET A C 1
ATOM 1218 O O . MET A 1 157 ? 16.956 -0.707 -7.144 1.00 68.75 157 MET A O 1
ATOM 1222 N N . GLN A 1 158 ? 16.678 -1.693 -5.152 1.00 80.81 158 GLN A N 1
ATOM 1223 C CA . GLN A 1 158 ? 16.934 -3.059 -5.613 1.00 80.81 158 GLN A CA 1
ATOM 1224 C C . GLN A 1 158 ? 15.592 -3.745 -5.931 1.00 80.81 158 GLN A C 1
ATOM 1226 O O . GLN A 1 158 ? 14.794 -3.916 -5.004 1.00 80.81 158 GLN A O 1
ATOM 1231 N N . PRO A 1 159 ? 15.318 -4.165 -7.187 1.00 83.06 159 PRO A N 1
ATOM 1232 C CA . PRO A 1 159 ? 13.994 -4.656 -7.583 1.00 83.06 159 PRO A CA 1
ATOM 1233 C C . PRO A 1 159 ? 13.468 -5.817 -6.730 1.00 83.06 159 PRO A C 1
ATOM 1235 O O . PRO A 1 159 ? 12.344 -5.745 -6.233 1.00 83.06 159 PRO A O 1
ATOM 1238 N N . ASP A 1 160 ? 14.297 -6.832 -6.469 1.00 87.94 160 ASP A N 1
ATOM 1239 C CA . ASP A 1 160 ? 13.916 -7.988 -5.643 1.00 87.94 160 ASP A CA 1
ATOM 1240 C C . ASP A 1 160 ? 13.593 -7.597 -4.194 1.00 87.94 160 ASP A C 1
ATOM 1242 O O . ASP A 1 160 ? 12.658 -8.125 -3.590 1.00 87.94 160 ASP A O 1
ATOM 1246 N N . VAL A 1 161 ? 14.340 -6.643 -3.629 1.00 88.00 161 VAL A N 1
ATOM 1247 C CA . VAL A 1 161 ? 14.131 -6.153 -2.258 1.00 88.00 161 VAL A CA 1
ATOM 1248 C C . VAL A 1 161 ? 12.835 -5.348 -2.181 1.00 88.00 161 VAL A C 1
ATOM 1250 O O . VAL A 1 161 ? 12.017 -5.604 -1.298 1.00 88.00 161 VAL A O 1
ATOM 1253 N N . ALA A 1 162 ? 12.601 -4.441 -3.135 1.00 87.44 162 ALA A N 1
ATOM 1254 C CA . ALA A 1 162 ? 11.365 -3.668 -3.228 1.00 87.44 162 ALA A CA 1
ATOM 1255 C C . ALA A 1 162 ? 10.139 -4.583 -3.363 1.00 87.44 162 ALA A C 1
ATOM 1257 O O . ALA A 1 162 ? 9.184 -4.452 -2.598 1.00 87.44 162 ALA A O 1
ATOM 1258 N N . ARG A 1 163 ? 10.197 -5.567 -4.273 1.00 92.25 163 ARG A N 1
ATOM 1259 C CA . ARG A 1 163 ? 9.142 -6.570 -4.465 1.00 92.25 163 ARG A CA 1
ATOM 1260 C C . ARG A 1 163 ? 8.871 -7.362 -3.186 1.00 92.25 163 ARG A C 1
ATOM 1262 O O . ARG A 1 163 ? 7.717 -7.478 -2.778 1.00 92.25 163 ARG A O 1
ATOM 1269 N N . ASN A 1 164 ? 9.910 -7.874 -2.527 1.00 93.75 164 ASN A N 1
ATOM 1270 C CA . ASN A 1 164 ? 9.748 -8.670 -1.309 1.00 93.75 164 ASN A CA 1
ATOM 1271 C C . ASN A 1 164 ? 9.173 -7.844 -0.143 1.00 93.75 164 ASN A C 1
ATOM 1273 O O . ASN A 1 164 ? 8.297 -8.335 0.569 1.00 93.75 164 ASN A O 1
ATOM 1277 N N . ILE A 1 165 ? 9.597 -6.584 0.021 1.00 91.50 165 ILE A N 1
ATOM 1278 C CA . ILE A 1 165 ? 9.028 -5.649 1.007 1.00 91.50 165 ILE A CA 1
ATOM 1279 C C . ILE A 1 165 ? 7.552 -5.374 0.699 1.00 91.50 165 ILE A C 1
ATOM 1281 O O . ILE A 1 165 ? 6.707 -5.528 1.579 1.00 91.50 165 ILE A O 1
ATOM 1285 N N . ALA A 1 166 ? 7.221 -5.030 -0.549 1.00 92.75 166 ALA A N 1
ATOM 1286 C CA . ALA A 1 166 ? 5.854 -4.729 -0.961 1.00 92.75 166 ALA A CA 1
ATOM 1287 C C . ALA A 1 166 ? 4.904 -5.919 -0.752 1.00 92.75 166 ALA A C 1
ATOM 1289 O O . ALA A 1 166 ? 3.829 -5.746 -0.178 1.00 92.75 166 ALA A O 1
ATOM 1290 N N . LEU A 1 167 ? 5.299 -7.133 -1.153 1.00 96.19 167 LEU A N 1
ATOM 1291 C CA . LEU A 1 167 ? 4.478 -8.335 -0.972 1.00 96.19 167 LEU A CA 1
ATOM 1292 C C . LEU A 1 167 ? 4.356 -8.738 0.508 1.00 96.19 167 LEU A C 1
ATOM 1294 O O . LEU A 1 167 ? 3.259 -9.088 0.944 1.00 96.19 167 LEU A O 1
ATOM 1298 N N . SER A 1 168 ? 5.430 -8.629 1.300 1.00 95.94 168 SER A N 1
ATOM 1299 C CA . SER A 1 168 ? 5.390 -8.860 2.754 1.00 95.94 168 SER A CA 1
ATOM 1300 C C . SER A 1 168 ? 4.449 -7.881 3.460 1.00 95.94 168 SER A C 1
ATOM 1302 O O . SER A 1 168 ? 3.608 -8.283 4.266 1.00 95.94 168 SER A O 1
ATOM 1304 N N . ASN A 1 169 ? 4.520 -6.594 3.119 1.00 94.81 169 ASN A N 1
ATOM 1305 C CA . ASN A 1 169 ? 3.670 -5.581 3.734 1.00 94.81 169 ASN A CA 1
ATOM 1306 C C . ASN A 1 169 ? 2.217 -5.700 3.250 1.00 94.81 169 ASN A C 1
ATOM 1308 O O . ASN A 1 169 ? 1.306 -5.585 4.065 1.00 94.81 169 ASN A O 1
ATOM 1312 N N . CYS A 1 170 ? 1.975 -6.092 1.991 1.00 97.56 170 CYS A N 1
ATOM 1313 C CA . CYS A 1 170 ? 0.644 -6.492 1.521 1.00 97.56 170 CYS A CA 1
ATOM 1314 C C . CYS A 1 170 ? 0.061 -7.665 2.339 1.00 97.56 170 CYS A C 1
ATOM 1316 O O . CYS A 1 170 ? -1.123 -7.641 2.677 1.00 97.56 170 CYS A O 1
ATOM 1318 N N . GLN A 1 171 ? 0.868 -8.666 2.716 1.00 97.56 171 GLN A N 1
ATOM 1319 C CA . GLN A 1 171 ? 0.420 -9.745 3.612 1.00 97.56 171 GLN A CA 1
ATOM 1320 C C . GLN A 1 171 ? 0.089 -9.200 5.009 1.00 97.56 171 GLN A C 1
ATOM 1322 O O . GLN A 1 171 ? -0.997 -9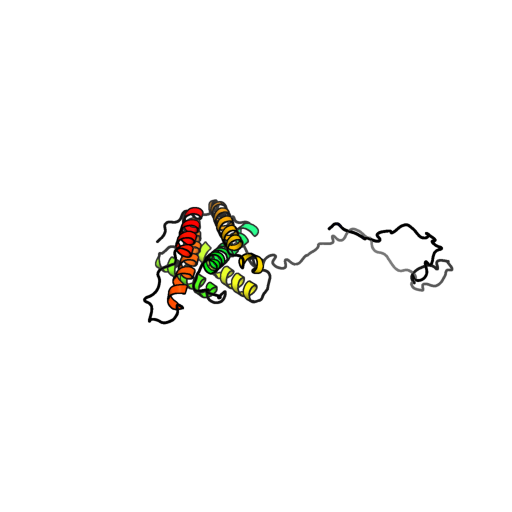.469 5.527 1.00 97.56 171 GLN A O 1
ATOM 1327 N N . GLN A 1 172 ? 0.973 -8.387 5.595 1.00 97.38 172 GLN A N 1
ATOM 1328 C CA . GLN A 1 172 ? 0.769 -7.786 6.917 1.00 97.38 172 GLN A CA 1
ATOM 1329 C C . GLN A 1 172 ? -0.498 -6.924 6.976 1.00 97.38 172 GLN A C 1
ATOM 1331 O O . GLN A 1 172 ? -1.312 -7.121 7.879 1.00 97.38 172 GLN A O 1
ATOM 1336 N N . VAL A 1 173 ? -0.747 -6.047 5.993 1.00 97.38 173 VAL A N 1
ATOM 1337 C CA . VAL A 1 173 ? -1.987 -5.250 5.971 1.00 97.38 173 VAL A CA 1
ATOM 1338 C C . VAL A 1 173 ? -3.229 -6.125 5.822 1.00 97.38 173 VAL A C 1
ATOM 1340 O O . VAL A 1 173 ? -4.242 -5.806 6.434 1.00 97.38 173 VAL A O 1
ATOM 1343 N N . THR A 1 174 ? -3.187 -7.269 5.121 1.00 96.75 174 THR A N 1
ATOM 1344 C CA . THR A 1 174 ? -4.361 -8.169 5.101 1.00 96.75 174 THR A CA 1
ATOM 1345 C C . THR A 1 174 ? -4.719 -8.727 6.480 1.00 96.75 174 THR A C 1
ATOM 1347 O O . THR A 1 174 ? -5.902 -8.952 6.734 1.00 96.75 174 THR A O 1
ATOM 1350 N N . ASN A 1 175 ? -3.736 -8.883 7.375 1.00 96.88 175 ASN A N 1
ATOM 1351 C CA . ASN A 1 175 ? -3.955 -9.288 8.765 1.00 96.88 175 ASN A CA 1
ATOM 1352 C C . ASN A 1 175 ? -4.420 -8.105 9.633 1.00 96.88 175 ASN A C 1
ATOM 1354 O O . ASN A 1 175 ? -5.364 -8.251 10.404 1.00 96.88 175 ASN A O 1
ATOM 1358 N N . ILE A 1 176 ? -3.815 -6.920 9.476 1.00 98.00 176 ILE A N 1
ATOM 1359 C CA . ILE A 1 176 ? -4.203 -5.691 10.198 1.00 98.00 176 ILE A CA 1
ATOM 1360 C C . ILE A 1 176 ? -5.664 -5.317 9.897 1.00 98.00 176 ILE A C 1
ATOM 1362 O O . ILE A 1 176 ? -6.444 -5.022 10.802 1.00 98.00 176 ILE A O 1
ATOM 1366 N N . LEU A 1 177 ? -6.067 -5.388 8.626 1.00 97.69 177 LEU A N 1
ATOM 1367 C CA . LEU A 1 177 ? -7.416 -5.045 8.169 1.00 97.69 177 LEU A CA 1
ATOM 1368 C C . LEU A 1 177 ? -8.499 -6.034 8.632 1.00 97.69 177 LEU A C 1
ATOM 1370 O O . LEU A 1 177 ? -9.680 -5.743 8.473 1.00 97.69 177 LEU A O 1
ATOM 1374 N N . ALA A 1 178 ? -8.139 -7.169 9.242 1.00 96.56 178 ALA A N 1
ATOM 1375 C CA . ALA A 1 178 ? -9.113 -8.064 9.871 1.00 96.56 178 ALA A CA 1
ATOM 1376 C C . ALA A 1 178 ? -9.781 -7.448 11.121 1.00 96.56 178 ALA A C 1
ATOM 1378 O O . ALA A 1 178 ? -10.766 -7.993 11.613 1.00 96.56 178 ALA A O 1
ATOM 1379 N N . LYS A 1 179 ? -9.259 -6.321 11.633 1.00 96.38 179 LYS A N 1
ATOM 1380 C CA . LYS A 1 179 ? -9.814 -5.585 12.782 1.00 96.38 179 LYS A CA 1
ATOM 1381 C C . LYS A 1 179 ? -10.924 -4.588 12.430 1.00 96.38 179 LYS A C 1
ATOM 1383 O O . LYS A 1 179 ? -11.568 -4.075 13.341 1.00 96.38 179 LYS A O 1
ATOM 1388 N N . VAL A 1 180 ? -11.116 -4.264 11.150 1.00 96.19 180 VAL A N 1
ATOM 1389 C CA . VAL A 1 180 ? -12.080 -3.247 10.687 1.00 96.19 180 VAL A CA 1
ATOM 1390 C C . VAL A 1 180 ? -13.224 -3.870 9.894 1.00 96.19 180 VAL A C 1
ATOM 1392 O O . VAL A 1 180 ? -13.273 -5.085 9.694 1.00 96.19 180 VAL A O 1
ATOM 1395 N N . SER A 1 181 ? -14.180 -3.046 9.457 1.00 95.19 181 SER A N 1
ATOM 1396 C CA . SER A 1 181 ? -15.294 -3.532 8.648 1.00 95.19 181 SER A CA 1
ATOM 1397 C C . SER A 1 181 ? -14.792 -4.164 7.334 1.00 95.19 181 SER A C 1
ATOM 1399 O O . SER A 1 181 ? -13.782 -3.718 6.775 1.00 95.19 181 SER A O 1
ATOM 1401 N N . PRO A 1 182 ? -15.504 -5.158 6.766 1.00 94.00 182 PRO A N 1
ATOM 1402 C CA . PRO A 1 182 ? -15.174 -5.689 5.443 1.00 94.00 182 PRO A CA 1
ATOM 1403 C C . PRO A 1 182 ? -15.167 -4.614 4.347 1.00 94.00 182 PRO A C 1
ATOM 1405 O O . PRO A 1 182 ? -14.442 -4.750 3.363 1.00 94.00 182 PRO A O 1
ATOM 1408 N N . GLN A 1 183 ? -15.946 -3.539 4.520 1.00 91.69 183 GLN A N 1
ATOM 1409 C CA . GLN A 1 183 ? -15.990 -2.404 3.603 1.00 91.69 183 GLN A CA 1
ATOM 1410 C C . GLN A 1 183 ? -14.683 -1.600 3.649 1.00 91.69 183 GLN A C 1
ATOM 1412 O O . GLN A 1 183 ? -14.074 -1.398 2.602 1.00 91.69 183 GLN A O 1
ATOM 1417 N N . ASP A 1 184 ? -14.205 -1.222 4.839 1.00 93.69 184 ASP A N 1
ATOM 1418 C CA . ASP A 1 184 ? -12.918 -0.528 5.023 1.00 93.69 184 ASP A CA 1
ATOM 1419 C C . ASP A 1 184 ? -11.744 -1.381 4.537 1.00 93.69 184 ASP A C 1
ATOM 1421 O O . ASP A 1 184 ? -10.881 -0.911 3.792 1.00 93.69 184 ASP A O 1
ATOM 1425 N N . ALA A 1 185 ? -11.744 -2.667 4.905 1.00 95.88 185 ALA A N 1
ATOM 1426 C CA . ALA A 1 185 ? -10.725 -3.618 4.485 1.00 95.88 185 ALA A CA 1
ATOM 1427 C C . ALA A 1 185 ? -10.638 -3.717 2.955 1.00 95.88 185 ALA A C 1
ATOM 1429 O O . ALA A 1 185 ? -9.543 -3.665 2.392 1.00 95.88 185 ALA A O 1
ATOM 1430 N N . ASN A 1 186 ? -11.778 -3.838 2.270 1.00 93.75 186 ASN A N 1
ATOM 1431 C CA . ASN A 1 186 ? -11.818 -3.926 0.812 1.00 93.75 186 ASN A CA 1
ATOM 1432 C C . ASN A 1 186 ? -11.478 -2.591 0.140 1.00 93.75 186 ASN A C 1
ATOM 1434 O O . ASN A 1 186 ? -10.724 -2.597 -0.832 1.00 93.75 186 ASN A O 1
ATOM 1438 N N . ALA A 1 187 ? -11.954 -1.461 0.670 1.00 91.88 187 ALA A N 1
ATOM 1439 C CA . ALA A 1 187 ? -11.626 -0.133 0.157 1.00 91.88 187 ALA A CA 1
ATOM 1440 C C . ALA A 1 187 ? -10.114 0.142 0.223 1.00 91.88 187 ALA A C 1
ATOM 1442 O O . ALA A 1 187 ? -9.531 0.602 -0.758 1.00 91.88 187 ALA A O 1
ATOM 1443 N N . TYR A 1 188 ? -9.450 -0.229 1.324 1.00 95.00 188 TYR A N 1
ATOM 1444 C CA . TYR A 1 188 ? -7.996 -0.096 1.460 1.00 95.00 188 TYR A CA 1
ATOM 1445 C C . TYR A 1 188 ? -7.239 -0.996 0.478 1.00 95.00 188 TYR A C 1
ATOM 1447 O O . TYR A 1 188 ? -6.302 -0.558 -0.189 1.00 95.00 188 TYR A O 1
ATOM 1455 N N . LYS A 1 189 ? -7.642 -2.262 0.345 1.00 95.62 189 LYS A N 1
ATOM 1456 C CA . LYS A 1 189 ? -6.984 -3.188 -0.589 1.00 95.62 189 LYS A CA 1
ATOM 1457 C C . LYS A 1 189 ? -7.130 -2.728 -2.041 1.00 95.62 189 LYS A C 1
ATOM 1459 O O . LYS A 1 189 ? -6.161 -2.780 -2.796 1.00 95.62 189 LYS A O 1
ATOM 1464 N N . GLN A 1 190 ? -8.313 -2.237 -2.414 1.00 92.69 190 GLN A N 1
ATOM 1465 C CA . GLN A 1 190 ? -8.553 -1.673 -3.740 1.00 92.69 190 GLN A CA 1
ATOM 1466 C C . GLN A 1 190 ? -7.789 -0.363 -3.958 1.00 92.69 190 GLN A C 1
ATOM 1468 O O . GLN A 1 190 ? -7.268 -0.156 -5.050 1.00 92.69 190 GLN A O 1
ATOM 1473 N N . PHE A 1 191 ? -7.628 0.480 -2.932 1.00 91.56 191 PHE A N 1
ATOM 1474 C CA . PHE A 1 191 ? -6.760 1.662 -2.985 1.00 91.56 191 PHE A CA 1
ATOM 1475 C C . PHE A 1 191 ? -5.308 1.300 -3.340 1.00 91.56 191 PHE A C 1
ATOM 1477 O O . PHE A 1 191 ? -4.751 1.863 -4.282 1.00 91.56 191 PHE A O 1
ATOM 1484 N N . VAL A 1 192 ? -4.715 0.326 -2.638 1.00 93.62 192 VAL A N 1
ATOM 1485 C CA . VAL A 1 192 ? -3.330 -0.122 -2.885 1.00 93.62 192 VAL A CA 1
ATOM 1486 C C . VAL A 1 192 ? -3.170 -0.738 -4.279 1.00 93.62 192 VAL A C 1
ATOM 1488 O O . VAL A 1 192 ? -2.216 -0.411 -4.984 1.00 93.62 192 VAL A O 1
ATOM 1491 N N . TYR A 1 193 ? -4.109 -1.585 -4.713 1.00 93.12 193 TYR A N 1
ATOM 1492 C CA . TYR A 1 193 ? -4.071 -2.165 -6.060 1.00 93.12 193 TYR A CA 1
ATOM 1493 C C . TYR A 1 193 ? -4.242 -1.102 -7.161 1.00 93.12 193 TYR A C 1
ATOM 1495 O O . TYR A 1 193 ? -3.487 -1.094 -8.132 1.00 93.12 193 TYR A O 1
ATOM 1503 N N . THR A 1 194 ? -5.172 -0.158 -6.981 1.00 87.81 194 THR A N 1
ATOM 1504 C CA . THR A 1 194 ? -5.411 0.955 -7.919 1.00 87.81 194 THR A CA 1
ATOM 1505 C C . THR A 1 194 ? -4.176 1.846 -8.056 1.00 87.81 194 THR A C 1
ATOM 1507 O O . THR A 1 194 ? -3.839 2.254 -9.165 1.00 87.81 194 THR A O 1
ATOM 1510 N N . LEU A 1 195 ? -3.453 2.105 -6.960 1.00 86.75 195 LEU A N 1
ATOM 1511 C CA . LEU A 1 195 ? -2.169 2.810 -7.000 1.00 86.75 195 LEU A CA 1
ATOM 1512 C C . LEU A 1 195 ? -1.131 2.070 -7.851 1.00 86.75 195 LEU A C 1
ATOM 1514 O O . LEU A 1 195 ? -0.552 2.673 -8.753 1.00 86.75 195 LEU A O 1
ATOM 1518 N N . ALA A 1 196 ? -0.945 0.768 -7.619 1.00 88.94 196 ALA A N 1
ATOM 1519 C CA . ALA A 1 196 ? -0.005 -0.049 -8.387 1.00 88.94 196 ALA A CA 1
ATOM 1520 C C . ALA A 1 196 ? -0.345 -0.062 -9.888 1.00 88.94 196 ALA A C 1
ATOM 1522 O O . ALA A 1 196 ? 0.533 0.118 -10.732 1.00 88.94 196 ALA A O 1
ATOM 1523 N N . TYR A 1 197 ? -1.631 -0.220 -10.217 1.00 88.06 197 TYR A N 1
ATOM 1524 C CA . TYR A 1 197 ? -2.124 -0.169 -11.592 1.00 88.06 197 TYR A CA 1
ATOM 1525 C C . TYR A 1 197 ? -1.871 1.198 -12.236 1.00 88.06 197 TYR A C 1
ATOM 1527 O O . TYR A 1 197 ? -1.380 1.263 -13.359 1.00 88.06 197 TYR A O 1
ATOM 1535 N N . ASN A 1 198 ? -2.143 2.292 -11.520 1.00 83.00 198 ASN A N 1
ATOM 1536 C CA . ASN A 1 198 ? -1.918 3.651 -12.012 1.00 83.00 198 ASN A CA 1
ATOM 1537 C C . ASN A 1 198 ? -0.433 3.949 -12.274 1.00 83.00 198 ASN A C 1
ATOM 1539 O O . ASN A 1 198 ? -0.127 4.682 -13.211 1.00 83.00 198 ASN A O 1
ATOM 1543 N N . VAL A 1 199 ? 0.484 3.379 -11.484 1.00 82.44 199 VAL A N 1
ATOM 1544 C CA . VAL A 1 199 ? 1.935 3.492 -11.714 1.00 82.44 199 VAL A CA 1
ATOM 1545 C C . VAL A 1 199 ? 2.346 2.755 -12.991 1.00 82.44 199 VAL A C 1
ATOM 1547 O O . VAL A 1 199 ? 2.961 3.368 -13.859 1.00 82.44 199 VAL A O 1
ATOM 1550 N N . ALA A 1 200 ? 1.936 1.494 -13.162 1.00 83.69 200 ALA A N 1
ATOM 1551 C CA . ALA A 1 200 ? 2.201 0.736 -14.391 1.00 83.69 200 ALA A CA 1
ATOM 1552 C C . ALA A 1 200 ? 1.564 1.398 -15.633 1.00 83.69 200 ALA A C 1
ATOM 1554 O O . ALA A 1 200 ? 2.163 1.493 -16.702 1.00 83.69 200 ALA A O 1
ATOM 1555 N N . ALA A 1 201 ? 0.342 1.922 -15.497 1.00 79.12 201 ALA A N 1
ATOM 1556 C CA . ALA A 1 201 ? -0.360 2.600 -16.581 1.00 79.12 201 ALA A CA 1
ATOM 1557 C C . ALA A 1 201 ? 0.281 3.945 -16.970 1.00 79.12 201 ALA A C 1
ATOM 1559 O O . ALA A 1 201 ? 0.229 4.311 -18.143 1.00 79.12 201 ALA A O 1
ATOM 1560 N N . ALA A 1 202 ? 0.916 4.665 -16.038 1.00 74.06 202 ALA A N 1
ATOM 1561 C CA . ALA A 1 202 ? 1.564 5.949 -16.320 1.00 74.06 202 ALA A CA 1
ATOM 1562 C C . ALA A 1 202 ? 2.773 5.827 -17.272 1.00 74.06 202 ALA A C 1
ATOM 1564 O O . ALA A 1 202 ? 3.084 6.778 -17.990 1.00 74.06 202 ALA A O 1
ATOM 1565 N N . GLY A 1 203 ? 3.410 4.651 -17.361 1.00 60.62 203 GLY A N 1
ATOM 1566 C CA . GLY A 1 203 ? 4.506 4.398 -18.307 1.00 60.62 203 GLY A CA 1
ATOM 1567 C C . GLY A 1 203 ? 4.084 4.560 -19.771 1.00 60.62 203 GLY A C 1
ATOM 1568 O O . GLY A 1 203 ? 4.882 4.964 -20.619 1.00 60.62 203 GLY A O 1
ATOM 1569 N N . ARG A 1 204 ? 2.792 4.347 -20.050 1.00 63.06 204 ARG A N 1
ATOM 1570 C CA . ARG A 1 204 ? 2.174 4.447 -21.380 1.00 63.06 204 ARG A CA 1
ATOM 1571 C C . ARG A 1 204 ? 2.161 5.868 -21.944 1.00 63.06 204 ARG A C 1
ATOM 1573 O O . ARG A 1 204 ? 2.111 6.028 -23.159 1.00 63.06 204 ARG A O 1
ATOM 1580 N N . GLU A 1 205 ? 2.181 6.887 -21.084 1.00 55.41 205 GLU A N 1
ATOM 1581 C CA . GLU A 1 205 ? 2.132 8.303 -21.483 1.00 55.41 205 GLU A CA 1
ATOM 1582 C C . GLU A 1 205 ? 3.532 8.902 -21.721 1.00 55.41 205 GLU A C 1
ATOM 1584 O O . GLU A 1 205 ? 3.647 9.966 -22.328 1.00 55.41 205 GLU A O 1
ATOM 1589 N N . GLY A 1 206 ? 4.598 8.227 -21.263 1.00 48.47 206 GLY A N 1
ATOM 1590 C CA . GLY A 1 206 ? 5.988 8.705 -21.329 1.00 48.47 206 GLY A CA 1
ATOM 1591 C C . GLY A 1 206 ? 6.903 7.975 -22.322 1.00 48.47 206 GLY A C 1
ATOM 1592 O O . GLY A 1 206 ? 8.065 8.356 -22.465 1.00 48.47 206 GLY A O 1
ATOM 1593 N N . GLY A 1 207 ? 6.412 6.927 -22.993 1.00 47.22 207 GLY A N 1
ATOM 1594 C CA . GLY A 1 207 ? 7.172 6.156 -23.982 1.00 47.22 207 GLY A CA 1
ATOM 1595 C C . GLY A 1 207 ? 7.601 6.981 -25.205 1.00 47.22 207 GLY A C 1
ATOM 1596 O O . GLY A 1 207 ? 6.922 7.919 -25.615 1.00 47.22 207 GLY A O 1
ATOM 1597 N N . PHE A 1 208 ? 8.748 6.620 -25.786 1.00 46.59 208 PHE A N 1
ATOM 1598 C CA . PHE A 1 208 ? 9.476 7.356 -26.830 1.00 46.59 208 PHE A CA 1
ATOM 1599 C C . PHE A 1 208 ? 8.637 7.637 -28.103 1.00 46.59 208 PHE A C 1
ATOM 1601 O O . PHE A 1 208 ? 8.711 6.905 -29.089 1.00 46.59 208 PHE A O 1
ATOM 1608 N N . LEU A 1 209 ? 7.917 8.769 -28.094 1.00 57.12 209 LEU A N 1
ATOM 1609 C CA . LEU A 1 209 ? 7.065 9.308 -29.167 1.00 57.12 209 LEU A CA 1
ATOM 1610 C C . LEU A 1 209 ? 5.792 8.485 -29.451 1.00 57.12 209 LEU A C 1
ATOM 1612 O O . LEU A 1 209 ? 5.808 7.259 -29.506 1.00 57.12 209 LEU A O 1
ATOM 1616 N N . GLY A 1 210 ? 4.700 9.175 -29.807 1.00 48.56 210 GLY A N 1
ATOM 1617 C CA . GLY A 1 210 ? 3.471 8.577 -30.367 1.00 48.56 210 GLY A CA 1
ATOM 1618 C C . GLY A 1 210 ? 3.636 7.969 -31.773 1.00 48.56 210 GLY A C 1
ATOM 1619 O O . GLY A 1 210 ? 2.704 7.998 -32.571 1.00 48.56 210 GLY A O 1
ATOM 1620 N N . LEU A 1 211 ? 4.837 7.477 -32.089 1.00 54.41 211 LEU A N 1
ATOM 1621 C CA . LEU A 1 211 ? 5.215 6.777 -33.318 1.00 54.41 211 LEU A CA 1
ATOM 1622 C C . LEU A 1 211 ? 5.193 5.252 -33.139 1.00 54.41 211 LEU A C 1
ATOM 1624 O O . LEU A 1 211 ? 5.029 4.529 -34.118 1.00 54.41 211 LEU A O 1
ATOM 1628 N N . PHE A 1 212 ? 5.307 4.767 -31.899 1.00 52.00 212 PHE A N 1
ATOM 1629 C CA . PHE A 1 212 ? 5.094 3.367 -31.545 1.00 52.00 212 PHE A CA 1
ATOM 1630 C C . PHE A 1 212 ? 3.814 3.283 -30.713 1.00 52.00 212 PHE A C 1
ATOM 1632 O O . PHE A 1 212 ? 3.759 3.785 -29.592 1.00 52.00 212 PHE A O 1
ATOM 1639 N N . GLY A 1 213 ? 2.754 2.724 -31.307 1.00 47.91 213 GLY A N 1
ATOM 1640 C CA . GLY A 1 213 ? 1.429 2.647 -30.686 1.00 47.91 213 GLY A CA 1
ATOM 1641 C C . GLY A 1 213 ? 1.511 2.009 -29.300 1.00 47.91 213 GLY A C 1
ATOM 1642 O O . GLY A 1 213 ? 2.045 0.911 -29.177 1.00 47.91 213 GLY A O 1
ATOM 1643 N N . GLY A 1 214 ? 1.013 2.735 -28.291 1.00 48.72 214 GLY A N 1
ATOM 1644 C CA . GLY A 1 214 ? 1.375 2.552 -26.883 1.00 48.72 214 GLY A CA 1
ATOM 1645 C C . GLY A 1 214 ? 1.443 1.098 -26.428 1.00 48.72 214 GLY A C 1
ATOM 1646 O O . GLY A 1 214 ? 0.449 0.370 -26.489 1.00 48.72 214 GLY A O 1
ATOM 1647 N N . GLU A 1 215 ? 2.622 0.708 -25.946 1.00 54.66 215 GLU A N 1
ATOM 1648 C CA . GLU A 1 215 ? 2.855 -0.623 -25.407 1.00 54.66 215 GLU A CA 1
ATOM 1649 C C . GLU A 1 215 ? 1.907 -0.874 -24.223 1.00 54.66 215 GLU A C 1
ATOM 1651 O O . GLU A 1 215 ? 1.591 0.021 -23.430 1.00 54.66 215 GLU A O 1
ATOM 1656 N N . GLN A 1 216 ? 1.364 -2.089 -24.158 1.00 69.81 216 GLN A N 1
ATOM 1657 C CA . GLN A 1 216 ? 0.495 -2.496 -23.056 1.00 69.81 216 GLN A CA 1
ATOM 1658 C C . GLN A 1 216 ? 1.320 -2.567 -21.763 1.00 69.81 216 GLN A C 1
ATOM 1660 O O . GLN A 1 216 ? 2.547 -2.600 -21.823 1.00 69.81 216 GLN A O 1
ATOM 1665 N N . ILE A 1 217 ? 0.654 -2.639 -20.601 1.00 80.56 217 ILE A N 1
ATOM 1666 C CA . ILE A 1 217 ? 1.337 -2.936 -19.329 1.00 80.56 217 ILE A CA 1
ATOM 1667 C C . ILE A 1 217 ? 2.244 -4.149 -19.564 1.00 80.56 217 ILE A C 1
ATOM 1669 O O . ILE A 1 217 ? 1.773 -5.181 -20.048 1.00 80.56 217 ILE A O 1
ATOM 1673 N N . SER A 1 218 ? 3.537 -4.000 -19.303 1.00 84.00 218 SER A N 1
ATOM 1674 C CA . SER A 1 218 ? 4.555 -4.955 -19.733 1.00 84.00 218 SER A CA 1
ATOM 1675 C C . SER A 1 218 ? 4.448 -6.278 -18.960 1.00 84.00 218 SER A C 1
ATOM 1677 O O . SER A 1 218 ? 3.884 -6.309 -17.862 1.00 84.00 218 SER A O 1
ATOM 1679 N N . PRO A 1 219 ? 4.985 -7.402 -19.475 1.00 89.12 219 PRO A N 1
ATOM 1680 C CA . PRO A 1 219 ? 4.892 -8.687 -18.781 1.00 89.12 219 PRO A CA 1
ATOM 1681 C C . PRO A 1 219 ? 5.412 -8.683 -17.322 1.00 89.12 219 PRO A C 1
ATOM 1683 O O . PRO A 1 219 ? 4.751 -9.295 -16.480 1.00 89.12 219 PRO A O 1
ATOM 1686 N N . PRO A 1 220 ? 6.516 -7.983 -16.967 1.00 89.06 220 PRO A N 1
ATOM 1687 C CA . PRO A 1 220 ? 6.941 -7.832 -15.570 1.00 89.06 220 PRO A CA 1
ATOM 1688 C C . PRO A 1 220 ? 5.923 -7.089 -14.691 1.00 89.06 220 PRO A C 1
ATOM 1690 O O . PRO A 1 220 ? 5.609 -7.551 -13.594 1.00 89.06 220 PRO A O 1
ATOM 1693 N N . GLU A 1 221 ? 5.356 -5.984 -15.181 1.00 89.44 221 GLU A N 1
ATOM 1694 C CA . GLU A 1 221 ? 4.342 -5.199 -14.462 1.00 89.44 221 GLU A CA 1
ATOM 1695 C C . GLU A 1 221 ? 3.033 -5.991 -14.298 1.00 89.44 221 GLU A C 1
ATOM 1697 O O . GLU A 1 221 ? 2.453 -6.011 -13.212 1.00 89.44 221 GLU A O 1
ATOM 1702 N N . GLN A 1 222 ? 2.587 -6.717 -15.334 1.00 91.69 222 GLN A N 1
ATOM 1703 C CA . GLN A 1 222 ? 1.416 -7.602 -15.252 1.00 91.69 222 GLN A CA 1
ATOM 1704 C C . GLN A 1 222 ? 1.600 -8.705 -14.203 1.00 91.69 222 GLN A C 1
ATOM 1706 O O . GLN A 1 222 ? 0.650 -9.036 -13.487 1.00 91.69 222 GLN A O 1
ATOM 1711 N N . ASN A 1 223 ? 2.809 -9.269 -14.104 1.00 94.12 223 ASN A N 1
ATOM 1712 C CA . ASN A 1 223 ? 3.136 -10.261 -13.087 1.00 94.12 223 ASN A CA 1
ATOM 1713 C C . ASN A 1 223 ? 3.049 -9.641 -11.683 1.00 94.12 223 ASN A C 1
ATOM 1715 O O . ASN A 1 223 ? 2.275 -10.115 -10.853 1.00 94.12 223 ASN A O 1
ATOM 1719 N N . MET A 1 224 ? 3.728 -8.512 -11.454 1.00 93.56 224 MET A N 1
ATOM 1720 C CA . MET A 1 224 ? 3.700 -7.806 -10.168 1.00 93.56 224 MET A CA 1
ATOM 1721 C C . MET A 1 224 ? 2.270 -7.407 -9.752 1.00 93.56 224 MET A C 1
ATOM 1723 O O . MET A 1 224 ? 1.876 -7.622 -8.605 1.00 93.56 224 MET A O 1
ATOM 1727 N N . LEU A 1 225 ? 1.441 -6.91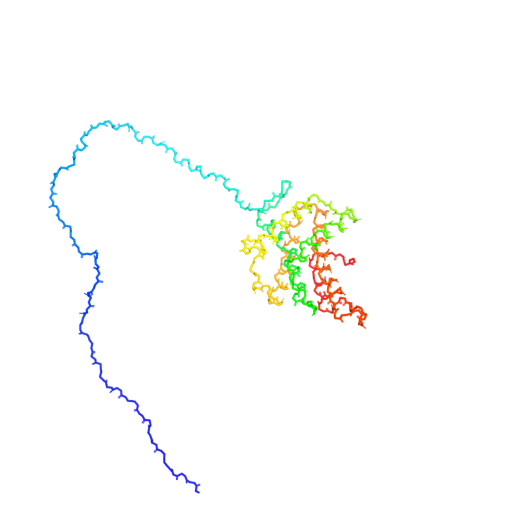2 -10.682 1.00 94.50 225 LEU A N 1
ATOM 1728 C CA . LEU A 1 225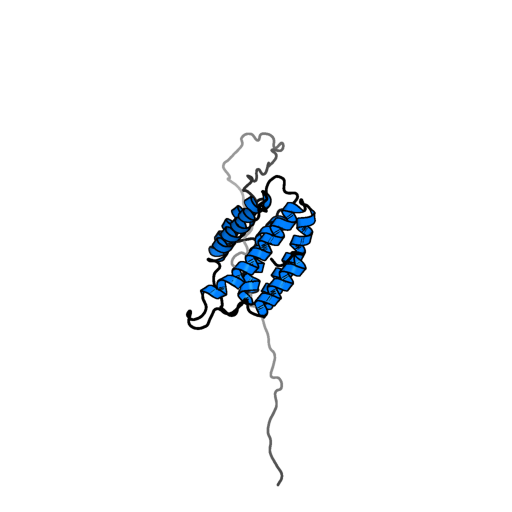 ? 0.017 -6.636 -10.435 1.00 94.50 225 LEU A CA 1
ATOM 1729 C C . LEU A 1 225 ? -0.766 -7.896 -10.042 1.00 94.50 225 LEU A C 1
ATOM 1731 O O . LEU A 1 225 ? -1.619 -7.837 -9.156 1.00 94.50 225 LEU A O 1
ATOM 1735 N N . SER A 1 226 ? -0.488 -9.036 -10.680 1.00 95.88 226 SER A N 1
ATOM 1736 C CA . SER A 1 226 ? -1.119 -10.317 -10.346 1.00 95.88 226 SER A CA 1
ATOM 1737 C C . SER A 1 226 ? -0.733 -10.800 -8.944 1.00 95.88 226 SER A C 1
ATOM 1739 O O . SER A 1 226 ? -1.584 -11.315 -8.218 1.00 95.88 226 SER A O 1
ATOM 1741 N N . GLU A 1 227 ? 0.523 -10.607 -8.538 1.00 96.50 227 GLU A N 1
ATOM 1742 C CA . GLU A 1 227 ? 1.016 -10.963 -7.204 1.00 96.50 227 GLU A CA 1
ATOM 1743 C C . GLU A 1 227 ? 0.412 -10.062 -6.117 1.00 96.50 227 GLU A C 1
ATOM 1745 O O . GLU A 1 227 ? -0.120 -10.573 -5.129 1.00 96.50 227 GLU A O 1
ATOM 1750 N N . ILE A 1 228 ? 0.389 -8.741 -6.332 1.00 96.56 228 ILE A N 1
ATOM 1751 C CA . ILE A 1 228 ? -0.271 -7.772 -5.440 1.00 96.56 228 ILE A CA 1
ATOM 1752 C C . ILE A 1 228 ? -1.760 -8.115 -5.284 1.00 96.56 228 ILE A C 1
ATOM 1754 O O . ILE A 1 228 ? -2.255 -8.214 -4.159 1.00 96.56 228 ILE A O 1
ATOM 1758 N N . ALA A 1 229 ? -2.474 -8.351 -6.392 1.00 96.19 229 ALA A N 1
ATOM 1759 C CA . ALA A 1 229 ? -3.895 -8.698 -6.366 1.00 96.19 229 ALA A CA 1
ATOM 1760 C C . ALA A 1 229 ? -4.161 -10.002 -5.594 1.00 96.19 229 ALA A C 1
ATOM 1762 O O . ALA A 1 229 ? -5.081 -10.063 -4.774 1.00 96.19 229 ALA A O 1
ATOM 1763 N N . SER A 1 230 ? -3.320 -11.020 -5.808 1.00 96.75 230 SER A N 1
ATOM 1764 C CA . SER A 1 230 ? -3.389 -12.306 -5.109 1.00 96.75 230 SER A CA 1
ATOM 1765 C C . SER A 1 230 ? -3.176 -12.153 -3.601 1.00 96.75 230 SER A C 1
ATOM 1767 O O . SER A 1 230 ? -3.965 -12.674 -2.811 1.00 96.75 230 SER A O 1
ATOM 1769 N N . VAL A 1 231 ? -2.143 -11.413 -3.181 1.00 97.00 231 VAL A N 1
ATOM 1770 C CA . VAL A 1 231 ? -1.838 -11.199 -1.757 1.00 97.00 231 VAL A CA 1
ATOM 1771 C C . VAL A 1 231 ? -2.934 -10.388 -1.064 1.00 97.00 231 VAL A C 1
ATOM 1773 O O . VAL A 1 231 ? -3.411 -10.790 -0.003 1.00 97.00 231 VAL A O 1
ATOM 1776 N N . LEU A 1 232 ? -3.374 -9.280 -1.668 1.00 96.25 232 LEU A N 1
ATOM 1777 C CA . LEU A 1 232 ? -4.438 -8.438 -1.113 1.00 96.25 232 LEU A CA 1
ATOM 1778 C C . LEU A 1 232 ? -5.821 -9.114 -1.165 1.00 96.25 232 LEU A C 1
ATOM 1780 O O . LEU A 1 232 ? -6.720 -8.724 -0.414 1.00 96.25 232 LEU A O 1
ATOM 1784 N N . ARG A 1 233 ? -5.976 -10.161 -1.988 1.00 94.69 233 ARG A N 1
ATOM 1785 C CA . ARG A 1 233 ? -7.231 -10.879 -2.275 1.00 94.69 233 ARG A CA 1
ATOM 1786 C C . ARG A 1 233 ? -8.282 -9.971 -2.921 1.00 94.69 233 ARG A C 1
ATOM 1788 O O . ARG A 1 233 ? -9.443 -9.966 -2.514 1.00 94.69 233 ARG A O 1
ATOM 1795 N N . VAL A 1 234 ? -7.859 -9.190 -3.914 1.00 90.62 234 VAL A N 1
ATOM 1796 C CA . VAL A 1 234 ? -8.732 -8.322 -4.721 1.00 90.62 234 VAL A CA 1
ATOM 1797 C C . VAL A 1 234 ? -8.911 -8.874 -6.128 1.00 90.62 234 VAL A C 1
ATOM 1799 O O . VAL A 1 234 ? -8.026 -9.528 -6.679 1.00 90.62 234 VAL A O 1
ATOM 1802 N N . GLN A 1 235 ? -10.071 -8.601 -6.721 1.00 80.50 235 GLN A N 1
ATOM 1803 C CA . GLN A 1 235 ? -10.277 -8.838 -8.146 1.00 80.50 235 GLN A CA 1
ATOM 1804 C C . GLN A 1 235 ? -9.546 -7.757 -8.944 1.00 80.50 235 GLN A C 1
ATOM 1806 O O . GLN A 1 235 ? -9.577 -6.586 -8.566 1.00 80.50 235 GLN A O 1
ATOM 1811 N N . ARG A 1 236 ? -8.909 -8.161 -10.046 1.00 68.88 236 ARG A N 1
ATOM 1812 C CA . ARG A 1 236 ? -8.328 -7.243 -11.028 1.00 68.88 236 ARG A CA 1
ATOM 1813 C C . ARG A 1 236 ? -9.473 -6.645 -11.853 1.00 68.88 236 ARG A C 1
ATOM 1815 O O . ARG A 1 236 ? -10.084 -7.375 -12.631 1.00 68.88 236 ARG A O 1
ATOM 1822 N N . SER A 1 237 ? -9.775 -5.370 -11.618 1.00 56.25 237 SER A N 1
ATOM 1823 C CA . SER A 1 237 ? -10.673 -4.533 -12.433 1.00 56.25 237 SER A CA 1
ATOM 1824 C C . SER A 1 237 ? -9.957 -3.966 -13.652 1.00 56.25 237 SER A C 1
ATOM 1826 O O . SER A 1 237 ? -8.790 -3.557 -13.444 1.00 56.25 237 SER A O 1
#